Protein AF-A0A2E4YCQ0-F1 (afdb_monomer_lite)

Secondary structure (DSSP, 8-state):
---------------------------------------------------------------------PPPP----PPPEEGGG--GGGEEE-SSPEE-TTS-EEE-EEETTEE-EEESS-TT--EE-SS--B--B-TTS-B-SS-EEEEEE--HHHHHHHHHHHHHHHHHHGGGHHHH-HHHHHHHGGG-S-HHHHHTTB---EEPPBTTTTBPPEEEEEE---TTS---EEEEE-EETTTEEPBPEE--GGG--TT-EEEEEEEEEEEEEEETTEEEEEEEEEEEEEEGGG-SS--------S----S-BPPPP-PPPPP-----------------HHHHHHHH--

Structure (mmCIF, N/CA/C/O backbone):
data_AF-A0A2E4YCQ0-F1
#
_entry.id   AF-A0A2E4YCQ0-F1
#
loop_
_atom_site.group_PDB
_atom_site.id
_atom_site.type_symbol
_atom_site.label_atom_id
_atom_site.label_alt_id
_atom_site.label_comp_id
_atom_site.label_asym_id
_atom_site.label_entity_id
_atom_site.label_seq_id
_atom_site.pdbx_PDB_ins_code
_atom_site.Cartn_x
_atom_site.Cartn_y
_atom_site.Cartn_z
_atom_site.occupancy
_atom_site.B_iso_or_equiv
_atom_site.auth_seq_id
_atom_site.auth_comp_id
_atom_site.auth_asym_id
_atom_site.auth_atom_id
_atom_site.pdbx_PDB_model_num
ATOM 1 N N . MET A 1 1 ? -47.282 6.785 -60.049 1.00 36.59 1 MET A N 1
ATOM 2 C CA . MET A 1 1 ? -47.740 6.000 -58.879 1.00 36.59 1 MET A CA 1
ATOM 3 C C . MET A 1 1 ? -47.365 6.805 -57.635 1.00 36.59 1 MET A C 1
ATOM 5 O O . MET A 1 1 ? -46.178 6.982 -57.426 1.00 36.59 1 MET A O 1
ATOM 9 N N . LEU A 1 2 ? -48.257 7.626 -57.052 1.00 32.06 2 LEU A N 1
ATOM 10 C CA . LEU A 1 2 ? -49.310 7.280 -56.061 1.00 32.06 2 LEU A CA 1
ATOM 11 C C . LEU A 1 2 ? -48.667 6.622 -54.813 1.00 32.06 2 LEU A C 1
ATOM 13 O O . LEU A 1 2 ? -48.047 5.586 -54.983 1.00 32.06 2 LEU A O 1
ATOM 17 N N . ILE A 1 3 ? -48.713 7.135 -53.570 1.00 34.56 3 ILE A N 1
ATOM 18 C CA . ILE A 1 3 ? -49.747 7.894 -52.831 1.00 34.56 3 ILE A CA 1
ATOM 19 C C . ILE A 1 3 ? -49.158 8.522 -51.532 1.00 34.56 3 ILE A C 1
ATOM 21 O O . ILE A 1 3 ? -48.280 7.925 -50.925 1.00 34.56 3 ILE A O 1
ATOM 25 N N . SER A 1 4 ? -49.697 9.699 -51.149 1.00 35.59 4 SER A N 1
ATOM 26 C CA . SER A 1 4 ? -49.857 10.375 -49.822 1.00 35.59 4 SER A CA 1
ATOM 27 C C . SER A 1 4 ? -48.824 10.184 -48.689 1.00 35.59 4 SER A C 1
ATOM 29 O O . SER A 1 4 ? -48.461 9.069 -48.362 1.00 35.59 4 SER A O 1
ATOM 31 N N . GLY A 1 5 ? -48.410 11.181 -47.901 1.00 33.41 5 GLY A N 1
ATOM 32 C CA . GLY A 1 5 ? -49.067 12.426 -47.495 1.00 33.41 5 GLY A CA 1
ATOM 33 C C . GLY A 1 5 ? -49.466 12.373 -46.010 1.00 33.41 5 GLY A C 1
ATOM 34 O O . GLY A 1 5 ? -50.323 11.575 -45.653 1.00 33.41 5 GLY A O 1
ATOM 35 N N . ARG A 1 6 ? -48.897 13.247 -45.166 1.00 39.31 6 ARG A N 1
ATOM 36 C CA . ARG A 1 6 ? -49.614 14.018 -44.126 1.00 39.31 6 ARG A CA 1
ATOM 37 C C . ARG A 1 6 ? -48.694 15.032 -43.442 1.00 39.31 6 ARG A C 1
ATOM 39 O O . ARG A 1 6 ? -47.555 14.757 -43.090 1.00 39.31 6 ARG A O 1
ATOM 46 N N . ARG A 1 7 ? -49.266 16.221 -43.290 1.00 39.78 7 ARG A N 1
ATOM 47 C CA . ARG A 1 7 ? -48.804 17.428 -42.598 1.00 39.78 7 ARG A CA 1
ATOM 48 C C . ARG A 1 7 ? -49.770 17.668 -41.424 1.00 39.78 7 ARG A C 1
ATOM 50 O O . ARG A 1 7 ? -50.853 17.085 -41.443 1.00 39.78 7 ARG A O 1
ATOM 57 N N . TRP A 1 8 ? -49.414 18.631 -40.565 1.00 33.53 8 TRP A N 1
ATOM 58 C CA . TRP A 1 8 ? -50.161 19.306 -39.475 1.00 33.53 8 TRP A CA 1
ATOM 59 C C . TRP A 1 8 ? -49.815 18.814 -38.067 1.00 33.53 8 TRP A C 1
ATOM 61 O O . TRP A 1 8 ? -49.650 17.622 -37.872 1.00 33.53 8 TRP A O 1
ATOM 71 N N . GLN A 1 9 ? -49.825 19.633 -37.012 1.00 35.56 9 GLN A N 1
ATOM 72 C CA . GLN A 1 9 ? -49.501 21.048 -36.744 1.00 35.56 9 GLN A CA 1
ATOM 73 C C . GLN A 1 9 ? -49.800 21.241 -35.239 1.00 35.56 9 GLN A C 1
ATOM 75 O O . GLN A 1 9 ? -50.820 20.742 -34.781 1.00 35.56 9 GLN A O 1
ATOM 80 N N . ARG A 1 10 ? -49.005 22.092 -34.571 1.00 33.50 10 ARG A N 1
ATOM 81 C CA . ARG A 1 10 ? -49.361 23.003 -33.454 1.00 33.50 10 ARG A CA 1
ATOM 82 C C . ARG A 1 10 ? -49.705 22.494 -32.038 1.00 33.50 10 ARG A C 1
ATOM 84 O O . ARG A 1 10 ? -50.535 21.621 -31.845 1.00 33.50 10 ARG A O 1
ATOM 91 N N . GLY A 1 11 ? -49.204 23.300 -31.088 1.00 30.19 11 GLY A N 1
ATOM 92 C CA . GLY A 1 11 ? -49.751 23.566 -29.747 1.00 30.19 11 GLY A CA 1
ATOM 93 C C . GLY A 1 11 ? -49.030 22.794 -28.641 1.00 30.19 11 GLY A C 1
ATOM 94 O O . GLY A 1 11 ? -48.817 21.606 -28.796 1.00 30.19 11 GLY A O 1
ATOM 95 N N . SER A 1 12 ? -48.637 23.353 -27.497 1.00 36.12 12 SER A N 1
ATOM 96 C CA . SER A 1 12 ? -48.934 24.664 -26.913 1.00 36.12 12 SER A CA 1
ATOM 97 C C . SER A 1 12 ? -48.043 24.873 -25.682 1.00 36.12 12 SER A C 1
ATOM 99 O O . SER A 1 12 ? -47.631 23.916 -25.034 1.00 36.12 12 SER A O 1
ATOM 101 N N . ASP A 1 13 ? -47.794 26.146 -25.405 1.00 35.41 13 ASP A N 1
ATOM 102 C CA . ASP A 1 13 ? -47.383 26.795 -24.160 1.00 35.41 13 ASP A CA 1
ATOM 103 C C . ASP A 1 13 ? -47.415 25.995 -22.843 1.00 35.41 13 ASP A C 1
ATOM 105 O O . ASP A 1 13 ? -48.456 25.495 -22.420 1.00 35.41 13 ASP A O 1
ATOM 109 N N . ALA A 1 14 ? -46.313 26.084 -22.091 1.00 37.28 14 ALA A N 1
ATOM 110 C CA . ALA A 1 14 ? -46.361 26.249 -20.639 1.00 37.28 14 ALA A CA 1
ATOM 111 C C . ALA A 1 14 ? -45.168 27.097 -20.167 1.00 37.28 14 ALA A C 1
ATOM 113 O O . ALA A 1 14 ? -44.016 26.670 -20.173 1.00 37.28 14 ALA A O 1
ATOM 114 N N . ARG A 1 15 ? -45.482 28.335 -19.775 1.00 36.69 15 ARG A N 1
ATOM 115 C CA . ARG A 1 15 ? -44.640 29.244 -18.991 1.00 36.69 15 ARG A CA 1
ATOM 116 C C . ARG A 1 15 ? -44.393 28.662 -17.594 1.00 36.69 15 ARG A C 1
ATOM 118 O O . ARG A 1 15 ? -45.347 28.233 -16.954 1.00 36.69 15 ARG A O 1
ATOM 125 N N . ALA A 1 16 ? -43.184 28.835 -17.067 1.00 34.81 16 ALA A N 1
ATOM 126 C CA . ALA A 1 16 ? -42.981 29.107 -15.646 1.00 34.81 16 ALA A CA 1
ATOM 127 C C . ALA A 1 16 ? -41.751 30.010 -15.465 1.00 34.81 16 ALA A C 1
ATOM 129 O O . ALA A 1 16 ? -40.626 29.663 -15.805 1.00 34.81 16 ALA A O 1
ATOM 130 N N . THR A 1 17 ? -42.044 31.215 -14.998 1.00 35.81 17 THR A N 1
ATOM 131 C CA . THR A 1 17 ? -41.166 32.286 -14.521 1.00 35.81 17 THR A CA 1
ATOM 132 C C . THR A 1 17 ? -40.381 31.900 -13.267 1.00 35.81 17 THR A C 1
ATOM 134 O O . THR A 1 17 ? -40.868 31.061 -12.518 1.00 35.81 17 THR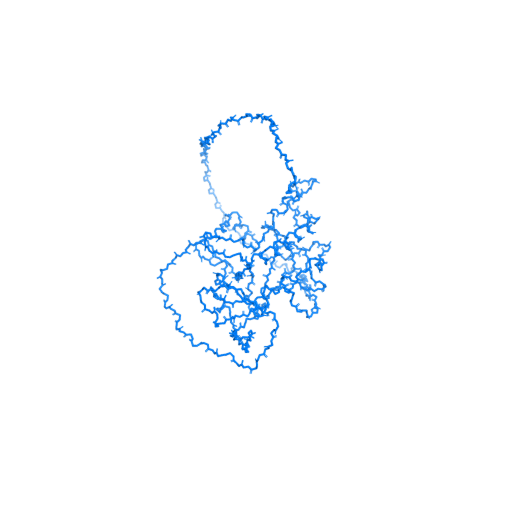 A O 1
ATOM 137 N N . CYS A 1 18 ? -39.237 32.575 -13.054 1.00 32.00 18 CYS A N 1
ATOM 138 C CA . CYS A 1 18 ? -38.603 33.056 -11.798 1.00 32.00 18 CYS A CA 1
ATOM 139 C C . CYS A 1 18 ? -37.100 33.250 -12.123 1.00 32.00 18 CYS A C 1
ATOM 141 O O . CYS A 1 18 ? -36.387 32.267 -12.269 1.00 32.00 18 CYS A O 1
ATOM 143 N N . LEU A 1 19 ? -36.567 34.426 -12.484 1.00 33.50 19 LEU A N 1
ATOM 144 C CA . LEU A 1 19 ? -36.293 35.601 -11.639 1.00 33.50 19 LEU A CA 1
ATOM 145 C C . LEU A 1 19 ? -36.069 35.260 -10.158 1.00 33.50 19 LEU A C 1
ATOM 147 O O . LEU A 1 19 ? -37.029 35.101 -9.412 1.00 33.50 19 LEU A O 1
ATOM 151 N N . ASN A 1 20 ? -34.804 35.172 -9.742 1.00 36.25 20 ASN A N 1
ATOM 152 C CA . ASN A 1 20 ? -34.221 36.188 -8.862 1.00 36.25 20 ASN A CA 1
ATOM 153 C C . ASN A 1 20 ? -32.709 35.998 -8.702 1.00 36.25 20 ASN A C 1
ATOM 155 O O . ASN A 1 20 ? -32.232 34.957 -8.255 1.00 36.25 20 ASN A O 1
ATOM 159 N N . ASP A 1 21 ? -31.996 37.074 -9.031 1.00 32.50 21 ASP A N 1
ATOM 160 C CA . ASP A 1 21 ? -30.699 37.425 -8.477 1.00 32.50 21 ASP A CA 1
ATOM 161 C C . ASP A 1 21 ? -30.751 37.380 -6.951 1.00 32.50 21 ASP A C 1
ATOM 163 O O . ASP A 1 21 ? -31.608 38.006 -6.322 1.00 32.50 21 ASP A O 1
ATOM 167 N N . THR A 1 22 ? -29.786 36.710 -6.330 1.00 35.53 22 THR A N 1
ATOM 168 C CA . THR A 1 22 ? -29.313 37.131 -5.009 1.00 35.53 22 THR A CA 1
ATOM 169 C C . THR A 1 22 ? -27.847 36.752 -4.858 1.00 35.53 22 THR A C 1
ATOM 171 O O . THR A 1 22 ? -27.483 35.669 -4.407 1.00 35.53 22 THR A O 1
ATOM 174 N N . SER A 1 23 ? -26.992 37.689 -5.254 1.00 33.66 23 SER A N 1
ATOM 175 C CA . SER A 1 23 ? -25.622 37.802 -4.776 1.00 33.66 23 SER A CA 1
ATOM 176 C C . SER A 1 23 ? -25.634 37.915 -3.248 1.00 33.66 23 SER A C 1
ATOM 178 O O . SER A 1 23 ? -26.075 38.930 -2.707 1.00 33.66 23 SER A O 1
ATOM 180 N N . VAL A 1 24 ? -25.155 36.888 -2.548 1.00 34.69 24 VAL A N 1
ATOM 181 C CA . VAL A 1 24 ? -24.889 36.968 -1.107 1.00 34.69 24 VAL A CA 1
ATOM 182 C C . VAL A 1 24 ? -23.419 37.309 -0.921 1.00 34.69 24 VAL A C 1
ATOM 184 O O . VAL A 1 24 ? -22.524 36.481 -1.074 1.00 34.69 24 VAL A O 1
ATOM 187 N N . SER A 1 25 ? -23.191 38.578 -0.612 1.00 36.38 25 SER A N 1
ATOM 188 C CA . SER A 1 25 ? -21.950 39.123 -0.090 1.00 36.38 25 SER A CA 1
ATOM 189 C C . SER A 1 25 ? -21.665 38.531 1.295 1.00 36.38 25 SER A C 1
ATOM 191 O O . SER A 1 25 ? -22.429 38.707 2.244 1.00 36.38 25 SER A O 1
ATOM 193 N N . VAL A 1 26 ? -20.538 37.827 1.419 1.00 35.81 26 VAL A N 1
ATOM 194 C CA . VAL A 1 26 ? -20.014 37.344 2.701 1.00 35.81 26 VAL A CA 1
ATOM 195 C C . VAL A 1 26 ? -19.385 38.525 3.440 1.00 35.81 26 VAL A C 1
ATOM 197 O O . VAL A 1 26 ? -18.240 38.911 3.204 1.00 35.81 26 VAL A O 1
ATOM 200 N N . LEU A 1 27 ? -20.171 39.122 4.335 1.00 34.91 27 LEU A N 1
ATOM 201 C CA . LEU A 1 27 ? -19.709 40.092 5.322 1.00 34.91 27 LEU A CA 1
ATOM 202 C C . LEU A 1 27 ? -18.774 39.403 6.325 1.00 34.91 27 LEU A C 1
ATOM 204 O O . LEU A 1 27 ? -19.195 38.595 7.151 1.00 34.91 27 LEU A O 1
ATOM 208 N N . HIS A 1 28 ? -17.496 39.771 6.255 1.00 35.06 28 HIS A N 1
ATOM 209 C CA . HIS A 1 28 ? -16.498 39.530 7.289 1.00 35.06 28 HIS A CA 1
ATOM 210 C C . HIS A 1 28 ? -16.902 40.270 8.573 1.00 35.06 28 HIS A C 1
ATOM 212 O O . HIS A 1 28 ? -16.763 41.490 8.660 1.00 35.06 28 HIS A O 1
ATOM 218 N N . SER A 1 29 ? -17.389 39.547 9.587 1.00 34.91 29 SER A N 1
ATOM 219 C CA . SER A 1 29 ? -17.547 40.102 10.933 1.00 34.91 29 SER A CA 1
ATOM 220 C C . SER A 1 29 ? -16.298 39.814 11.766 1.00 34.91 29 SER A C 1
ATOM 222 O O . SER A 1 29 ? -16.166 38.768 12.404 1.00 34.91 29 SER A O 1
ATOM 224 N N . SER A 1 30 ? -15.384 40.774 11.773 1.00 37.41 30 SER A N 1
ATOM 225 C CA . SER A 1 30 ? -14.285 40.860 12.728 1.00 37.41 30 SER A CA 1
ATOM 226 C C . SER A 1 30 ? -14.850 41.146 14.123 1.00 37.41 30 SER A C 1
ATOM 228 O O . SER A 1 30 ? -15.421 42.210 14.362 1.00 37.41 30 SER A O 1
ATOM 230 N N . ARG A 1 31 ? -14.686 40.216 15.069 1.00 33.81 31 ARG A N 1
ATOM 231 C CA . ARG A 1 31 ? -14.796 40.511 16.506 1.00 33.81 31 ARG A CA 1
ATOM 232 C C . ARG A 1 31 ? -13.502 40.106 17.214 1.00 33.81 31 ARG A C 1
ATOM 234 O O . ARG A 1 31 ? -13.197 38.915 17.251 1.00 33.81 31 ARG A O 1
ATOM 241 N N . PRO A 1 32 ? -12.761 41.060 17.798 1.00 41.31 32 PRO A N 1
ATOM 242 C CA . PRO A 1 32 ? -11.602 40.760 18.625 1.00 41.31 32 PRO A CA 1
ATOM 243 C C . PRO A 1 32 ? -12.055 40.240 19.996 1.00 41.31 32 PRO A C 1
ATOM 245 O O . PRO A 1 32 ? -12.939 40.820 20.633 1.00 41.31 32 PRO A O 1
ATOM 248 N N . ARG A 1 33 ? -11.449 39.145 20.470 1.00 42.00 33 ARG A N 1
ATOM 249 C CA . ARG A 1 33 ? -11.519 38.761 21.886 1.00 42.00 33 ARG A CA 1
ATOM 250 C C . ARG A 1 33 ? -10.399 39.470 22.634 1.00 42.00 33 ARG A C 1
ATOM 252 O O . ARG A 1 33 ? -9.225 39.205 22.400 1.00 42.00 33 ARG A O 1
ATOM 259 N N . ASN A 1 34 ? -10.803 40.344 23.547 1.00 36.22 34 ASN A N 1
ATOM 260 C CA . ASN A 1 34 ? -9.962 40.909 24.590 1.00 36.22 34 ASN A CA 1
ATOM 261 C C . ASN A 1 34 ? -9.442 39.780 25.493 1.00 36.22 34 ASN A C 1
ATOM 263 O O . ASN A 1 34 ? -10.235 39.140 26.183 1.00 36.22 34 ASN A O 1
ATOM 267 N N . PHE A 1 35 ? -8.127 39.563 25.517 1.00 37.34 35 PHE A N 1
ATOM 268 C CA . PHE A 1 35 ? -7.461 38.909 26.640 1.00 37.34 35 PHE A CA 1
ATOM 269 C C . PHE A 1 35 ? -6.928 40.001 27.561 1.00 37.34 35 PHE A C 1
ATOM 271 O O . PHE A 1 35 ? -6.009 40.739 27.216 1.00 37.34 35 PHE A O 1
ATOM 278 N N . ALA A 1 36 ? -7.572 40.130 28.718 1.00 41.41 36 ALA A N 1
ATOM 279 C CA . ALA A 1 36 ? -7.087 40.938 29.818 1.00 41.41 36 ALA A CA 1
ATOM 280 C C . ALA A 1 36 ? -6.018 40.154 30.587 1.00 41.41 36 ALA A C 1
ATOM 282 O O . ALA A 1 36 ? -6.216 38.992 30.945 1.00 41.41 36 ALA A O 1
ATOM 283 N N . ASN A 1 37 ? -4.906 40.839 30.838 1.00 35.56 37 ASN A N 1
ATOM 284 C CA . ASN A 1 37 ? -3.859 40.474 31.779 1.00 35.56 37 ASN A CA 1
ATOM 285 C C . ASN A 1 37 ? -4.429 40.152 33.168 1.00 35.56 37 ASN A C 1
ATOM 287 O O . ASN A 1 37 ? -5.258 40.896 33.693 1.00 35.56 37 ASN A O 1
ATOM 291 N N . SER A 1 38 ? -3.855 39.150 33.832 1.00 40.97 38 SER A N 1
ATOM 292 C CA . SER A 1 38 ? -3.645 39.247 35.274 1.00 40.97 38 SER A CA 1
ATOM 293 C C . SER A 1 38 ? -2.269 38.704 35.634 1.00 40.97 38 SER A C 1
ATOM 295 O O . SER A 1 38 ? -2.029 37.498 35.638 1.00 40.97 38 SER A O 1
ATOM 297 N N . GLU A 1 39 ? -1.380 39.640 35.934 1.00 39.12 39 GLU A N 1
ATOM 298 C CA . GLU A 1 39 ? -0.156 39.434 36.687 1.00 39.12 39 GLU A CA 1
ATOM 299 C C . GLU A 1 39 ? -0.472 38.910 38.095 1.00 39.12 39 GLU A C 1
ATOM 301 O O . GLU A 1 39 ? -1.404 39.378 38.755 1.00 39.12 39 GLU A O 1
ATOM 306 N N . ARG A 1 40 ? 0.338 37.954 38.551 1.00 40.53 40 ARG A N 1
ATOM 307 C CA . ARG A 1 40 ? 0.734 37.654 39.940 1.00 40.53 40 ARG A CA 1
ATOM 308 C C . ARG A 1 40 ? 1.634 36.420 39.825 1.00 40.53 40 ARG A C 1
ATOM 310 O O . ARG A 1 40 ? 1.226 35.435 39.232 1.00 40.53 40 ARG A O 1
ATOM 317 N N . GLY A 1 41 ? 2.871 36.378 40.283 1.00 34.22 41 GLY A N 1
ATOM 318 C CA . GLY A 1 41 ? 3.540 37.115 41.342 1.00 34.22 41 GLY A CA 1
ATOM 319 C C . GLY A 1 41 ? 4.431 36.079 42.032 1.00 34.22 41 GLY A C 1
ATOM 320 O O . GLY A 1 41 ? 3.950 35.008 42.387 1.00 34.22 41 GLY A O 1
ATOM 321 N N . ASN A 1 42 ? 5.726 36.378 42.114 1.00 39.88 42 ASN A N 1
ATOM 322 C CA . ASN A 1 42 ? 6.780 35.586 42.751 1.00 39.88 42 ASN A CA 1
ATOM 323 C C . ASN A 1 42 ? 6.386 35.026 44.124 1.00 39.88 42 ASN A C 1
ATOM 325 O O . ASN A 1 42 ? 5.803 35.762 44.911 1.00 39.88 42 ASN A O 1
ATOM 329 N N . GLU A 1 43 ? 6.909 33.847 44.483 1.00 41.66 43 GLU A N 1
ATOM 330 C CA . GLU A 1 43 ? 7.640 33.728 45.751 1.00 41.66 43 GLU A CA 1
ATOM 331 C C . GLU A 1 43 ? 8.573 32.509 45.814 1.00 41.66 43 GLU A C 1
ATOM 333 O O . GLU A 1 43 ? 8.215 31.365 45.540 1.00 41.66 43 GLU A O 1
ATOM 338 N N . HIS A 1 44 ? 9.814 32.811 46.190 1.00 39.94 44 HIS A N 1
ATOM 339 C CA . HIS A 1 44 ? 10.838 31.898 46.670 1.00 39.94 44 HIS A CA 1
ATOM 340 C C . HIS A 1 44 ? 10.346 31.041 47.845 1.00 39.94 44 HIS A C 1
ATOM 342 O O . HIS A 1 44 ? 9.789 31.591 48.786 1.00 39.94 44 HIS A O 1
ATOM 348 N N . GLN A 1 45 ? 10.799 29.784 47.934 1.00 39.41 45 GLN A N 1
ATOM 349 C CA . GLN A 1 45 ? 11.531 29.366 49.137 1.00 39.41 45 GLN A CA 1
ATOM 350 C C . GLN A 1 45 ? 12.372 28.099 48.950 1.00 39.41 45 GLN A C 1
ATOM 352 O O . GLN A 1 45 ? 11.907 27.027 48.576 1.00 39.41 45 GLN A O 1
ATOM 357 N N . LYS A 1 46 ? 13.652 28.282 49.283 1.00 41.41 46 LYS A N 1
ATOM 358 C CA . LYS A 1 46 ? 14.663 27.278 49.609 1.00 41.41 46 LYS A CA 1
ATOM 359 C C . LYS A 1 46 ? 14.145 26.287 50.657 1.00 41.41 46 LYS A C 1
ATOM 361 O O . LYS A 1 46 ? 13.587 26.717 51.664 1.00 41.41 46 LYS A O 1
ATOM 366 N N . ARG A 1 47 ? 14.533 25.014 50.542 1.00 39.72 47 ARG A N 1
ATOM 367 C CA . ARG A 1 47 ? 15.008 24.265 51.714 1.00 39.72 47 ARG A CA 1
ATOM 368 C C . ARG A 1 47 ? 15.995 23.170 51.338 1.00 39.72 47 ARG A C 1
ATOM 370 O O . ARG A 1 47 ? 15.754 22.334 50.476 1.00 39.72 47 ARG A O 1
ATOM 377 N N . GLU A 1 48 ? 17.125 23.264 52.016 1.00 38.09 48 GLU A N 1
ATOM 378 C CA . GLU A 1 48 ? 18.274 22.384 51.980 1.00 38.09 48 GLU A CA 1
ATOM 379 C C . GLU A 1 48 ? 18.001 21.043 52.675 1.00 38.09 48 GLU A C 1
ATOM 381 O O . GLU A 1 48 ? 17.177 20.940 53.581 1.00 38.09 48 GLU A O 1
ATOM 386 N N . THR A 1 49 ? 18.789 20.059 52.240 1.00 40.12 49 THR A N 1
ATOM 387 C CA . THR A 1 49 ? 19.412 18.960 52.993 1.00 40.12 49 THR A CA 1
ATOM 388 C C . THR A 1 49 ? 18.619 18.250 54.100 1.00 40.12 49 THR A C 1
ATOM 390 O O . THR A 1 49 ? 18.389 18.764 55.190 1.00 40.12 49 THR A O 1
ATOM 393 N N . ARG A 1 50 ? 18.427 16.937 53.909 1.00 36.16 50 ARG A N 1
ATOM 394 C CA . ARG A 1 50 ? 18.765 15.960 54.954 1.00 36.16 50 ARG A CA 1
ATOM 395 C C . ARG A 1 50 ? 19.090 14.590 54.365 1.00 36.16 50 ARG A C 1
ATOM 397 O O . ARG A 1 50 ? 18.230 13.849 53.907 1.00 36.16 50 ARG A O 1
ATOM 404 N N . SER A 1 51 ? 20.385 14.297 54.415 1.00 40.00 51 SER A N 1
ATOM 405 C CA . SER A 1 51 ? 20.973 12.965 54.371 1.00 40.00 51 SER A CA 1
ATOM 406 C C . SER A 1 51 ? 20.402 12.115 55.509 1.00 40.00 51 SER A C 1
ATOM 408 O O . SER A 1 51 ? 20.510 12.496 56.675 1.00 40.00 51 SER A O 1
ATOM 410 N N . ALA A 1 52 ? 19.800 10.975 55.174 1.00 42.28 52 ALA A N 1
ATOM 411 C CA . ALA A 1 52 ? 19.540 9.891 56.112 1.00 42.28 52 ALA A CA 1
ATOM 412 C C . ALA A 1 52 ? 19.575 8.548 55.372 1.00 42.28 52 ALA A C 1
ATOM 414 O O . ALA A 1 52 ? 18.617 8.085 54.761 1.00 42.28 52 ALA A O 1
ATOM 415 N N . ARG A 1 53 ? 20.762 7.960 55.451 1.00 43.91 53 ARG A N 1
ATOM 416 C CA . ARG A 1 53 ? 21.106 6.545 55.344 1.00 43.91 53 ARG A CA 1
ATOM 417 C C . ARG A 1 53 ? 20.053 5.663 56.039 1.00 43.91 53 ARG A C 1
ATOM 419 O O . ARG A 1 53 ? 19.919 5.745 57.253 1.00 43.91 53 ARG A O 1
ATOM 426 N N . MET A 1 54 ? 19.375 4.791 55.296 1.00 38.50 54 MET A N 1
ATOM 427 C CA . MET A 1 54 ? 18.691 3.609 55.833 1.00 38.50 54 MET A CA 1
ATOM 428 C C . MET A 1 54 ? 18.822 2.473 54.822 1.00 38.50 54 MET A C 1
ATOM 430 O O . MET A 1 54 ? 18.504 2.602 53.641 1.00 38.50 54 MET A O 1
ATOM 434 N N . SER A 1 55 ? 19.388 1.389 55.324 1.00 39.41 55 SER A N 1
ATOM 435 C CA . SER A 1 55 ? 19.757 0.179 54.620 1.00 39.41 55 SER A CA 1
ATOM 436 C C . SER A 1 55 ? 18.548 -0.711 54.323 1.00 39.41 55 SER A C 1
ATOM 438 O O . SER A 1 55 ? 17.566 -0.723 55.057 1.00 39.41 55 SER A O 1
ATOM 440 N N . SER A 1 56 ? 18.720 -1.536 53.288 1.00 45.56 56 SER A N 1
ATOM 441 C CA . SER A 1 56 ? 18.176 -2.894 53.146 1.00 45.56 56 SER A CA 1
ATOM 442 C C . SER A 1 56 ? 16.658 -3.092 53.251 1.00 45.56 56 SER A C 1
ATOM 444 O O . SER A 1 56 ? 16.133 -3.428 54.307 1.00 45.56 56 SER A O 1
ATOM 446 N N . LEU A 1 57 ? 15.999 -3.105 52.091 1.00 37.19 57 LEU A N 1
ATOM 447 C CA . LEU A 1 57 ? 14.876 -4.006 51.823 1.00 37.19 57 LEU A CA 1
ATOM 448 C C . LEU A 1 57 ? 14.982 -4.501 50.377 1.00 37.19 57 LEU A C 1
ATOM 450 O O . LEU A 1 57 ? 14.571 -3.848 49.422 1.00 37.19 57 LEU A O 1
ATOM 454 N N . SER A 1 58 ? 15.606 -5.671 50.237 1.00 39.19 58 SER A N 1
ATOM 455 C CA . SER A 1 58 ? 15.632 -6.458 49.008 1.00 39.19 58 SER A CA 1
ATOM 456 C C . SER A 1 58 ? 14.222 -6.995 48.749 1.00 39.19 58 SER A C 1
ATOM 458 O O . SER A 1 58 ? 13.848 -8.065 49.231 1.00 39.19 58 SER A O 1
ATOM 460 N N . LEU A 1 59 ? 13.408 -6.223 48.023 1.00 37.59 59 LEU A N 1
ATOM 461 C CA . LEU A 1 59 ? 12.203 -6.749 47.393 1.00 37.59 59 LEU A CA 1
ATOM 462 C C . LEU A 1 59 ? 12.634 -7.632 46.221 1.00 37.59 59 LEU A C 1
ATOM 464 O O . LEU A 1 59 ? 13.034 -7.143 45.164 1.00 37.59 59 LEU A O 1
ATOM 468 N N . LYS A 1 60 ? 12.518 -8.948 46.417 1.00 36.97 60 LYS A N 1
ATOM 469 C CA . LYS A 1 60 ? 12.492 -9.937 45.338 1.00 36.97 60 LYS A CA 1
ATOM 470 C C . LYS A 1 60 ? 11.363 -9.563 44.373 1.00 36.97 60 LYS A C 1
ATOM 472 O O . LYS A 1 60 ? 10.201 -9.870 44.622 1.00 36.97 60 LYS A O 1
ATOM 477 N N . ARG A 1 61 ? 11.706 -8.879 43.280 1.00 33.75 61 ARG A N 1
ATOM 478 C CA . ARG A 1 61 ? 10.841 -8.775 42.104 1.00 33.75 61 ARG A CA 1
ATOM 479 C C . ARG A 1 61 ? 10.774 -10.159 41.474 1.00 33.75 61 ARG A C 1
ATOM 481 O O . ARG A 1 61 ? 11.774 -10.666 40.973 1.00 33.75 61 ARG A O 1
ATOM 488 N N . SER A 1 62 ? 9.597 -10.766 41.534 1.00 35.00 62 SER A N 1
ATOM 489 C CA . SER A 1 62 ? 9.238 -11.898 40.690 1.00 35.00 62 SER A CA 1
ATOM 490 C C . SER A 1 62 ? 9.470 -11.508 39.223 1.00 35.00 62 SER A C 1
ATOM 492 O O . SER A 1 62 ? 9.141 -10.376 38.855 1.00 35.00 62 SER A O 1
ATOM 494 N N . PRO A 1 63 ? 10.044 -12.383 38.383 1.00 35.22 63 PRO A N 1
ATOM 495 C CA . PRO A 1 63 ? 10.213 -12.085 36.971 1.00 35.22 63 PRO A CA 1
ATOM 496 C C . PRO A 1 63 ? 8.830 -11.914 36.342 1.00 35.22 63 PRO A C 1
ATOM 498 O O . PRO A 1 63 ? 8.045 -12.860 36.278 1.00 35.22 63 PRO A O 1
ATOM 501 N N . THR A 1 64 ? 8.531 -10.692 35.897 1.00 35.66 64 THR A N 1
ATOM 502 C CA . THR A 1 64 ? 7.437 -10.422 34.968 1.00 35.66 64 THR A CA 1
ATOM 503 C C . THR A 1 64 ? 7.678 -11.304 33.758 1.00 35.66 64 THR A C 1
ATOM 505 O O . THR A 1 64 ? 8.654 -11.130 33.030 1.00 35.66 64 THR A O 1
ATOM 508 N N . THR A 1 65 ? 6.823 -12.304 33.596 1.00 33.84 65 THR A N 1
ATOM 509 C CA . THR A 1 65 ? 6.791 -13.172 32.431 1.00 33.84 65 THR A CA 1
ATOM 510 C C . THR A 1 65 ? 6.566 -12.257 31.235 1.00 33.84 65 THR A C 1
ATOM 512 O O . THR A 1 65 ? 5.491 -11.679 31.084 1.00 33.84 65 THR A O 1
ATOM 515 N N . ALA A 1 66 ? 7.615 -12.040 30.441 1.00 34.59 66 ALA A N 1
ATOM 516 C CA . ALA A 1 66 ? 7.494 -11.390 29.151 1.00 34.59 66 ALA A CA 1
ATOM 517 C C . ALA A 1 66 ? 6.419 -12.157 28.379 1.00 34.59 66 ALA A C 1
ATOM 519 O O . ALA A 1 66 ? 6.549 -13.368 28.187 1.00 34.59 66 ALA A O 1
ATOM 520 N N . ALA A 1 67 ? 5.332 -11.472 28.020 1.00 35.75 67 ALA A N 1
ATOM 521 C CA . ALA A 1 67 ? 4.329 -12.024 27.131 1.00 35.75 67 ALA A CA 1
ATOM 522 C C . ALA A 1 67 ? 5.067 -12.465 25.867 1.00 35.75 67 ALA A C 1
ATOM 524 O O . ALA A 1 67 ? 5.639 -11.644 25.147 1.00 35.75 67 ALA A O 1
ATOM 525 N N . ALA A 1 68 ? 5.152 -13.779 25.676 1.00 31.52 68 ALA A N 1
ATOM 526 C CA . ALA A 1 68 ? 5.749 -14.361 24.497 1.00 31.52 68 ALA A CA 1
ATOM 527 C C . ALA A 1 68 ? 5.011 -13.778 23.289 1.00 31.52 68 ALA A C 1
ATOM 529 O O . ALA A 1 68 ? 3.787 -13.877 23.216 1.00 31.52 68 ALA A O 1
ATOM 530 N N . ASN A 1 69 ? 5.752 -13.143 22.378 1.00 40.34 69 ASN A N 1
ATOM 531 C CA . ASN A 1 69 ? 5.263 -12.833 21.041 1.00 40.34 69 ASN A CA 1
ATOM 532 C C . ASN A 1 69 ? 4.649 -14.119 20.488 1.00 40.34 69 ASN A C 1
ATOM 534 O O . ASN A 1 69 ? 5.383 -15.074 20.220 1.00 40.34 69 ASN A O 1
ATOM 538 N N . GLU A 1 70 ? 3.320 -14.170 20.376 1.00 29.62 70 GLU A N 1
ATOM 539 C CA . GLU A 1 70 ? 2.669 -15.302 19.737 1.00 29.62 70 GLU A CA 1
ATOM 540 C C . GLU A 1 70 ? 3.283 -15.451 18.340 1.00 29.62 70 GLU A C 1
ATOM 542 O O . GLU A 1 70 ? 3.353 -14.468 17.589 1.00 29.62 70 GLU A O 1
ATOM 547 N N . PRO A 1 71 ? 3.797 -16.641 17.990 1.00 34.84 71 PRO A N 1
ATOM 548 C CA . PRO A 1 71 ? 4.349 -16.862 16.671 1.00 34.84 71 PRO A CA 1
ATOM 549 C C . PRO A 1 71 ? 3.238 -16.611 15.655 1.00 34.84 71 PRO A C 1
ATOM 551 O O . PRO A 1 71 ? 2.176 -17.232 15.719 1.00 34.84 71 PRO A O 1
ATOM 554 N N . VAL A 1 72 ? 3.496 -15.684 14.727 1.00 48.50 72 VAL A N 1
ATOM 555 C CA . VAL A 1 72 ? 2.625 -15.417 13.579 1.00 48.50 72 VAL A CA 1
ATOM 556 C C . VAL A 1 72 ? 2.249 -16.776 12.975 1.00 48.50 72 VAL A C 1
ATOM 558 O O . VAL A 1 72 ? 3.163 -17.558 12.682 1.00 48.50 72 VAL A O 1
ATOM 561 N N . PRO A 1 73 ? 0.947 -17.103 12.833 1.00 39.09 73 PRO A N 1
ATOM 562 C CA . PRO A 1 73 ? 0.525 -18.377 12.270 1.00 39.09 73 PRO A CA 1
ATOM 563 C C . PRO A 1 73 ? 1.283 -18.617 10.966 1.00 39.09 73 PRO A C 1
ATOM 565 O O . PRO A 1 73 ? 1.330 -17.731 10.110 1.00 39.09 73 PRO A O 1
ATOM 568 N N . LYS A 1 74 ? 1.924 -19.785 10.828 1.00 40.97 74 LYS A N 1
ATOM 569 C CA . LYS A 1 74 ? 2.612 -20.182 9.592 1.00 40.97 74 LYS A CA 1
ATOM 570 C C . LYS A 1 74 ? 1.558 -20.457 8.520 1.00 40.97 74 LYS A C 1
ATOM 572 O O . LYS A 1 74 ? 1.184 -21.599 8.275 1.00 40.97 74 LYS A O 1
ATOM 577 N N . LEU A 1 75 ? 1.045 -19.381 7.941 1.00 47.03 75 LEU A N 1
ATOM 578 C CA . LEU A 1 75 ? 0.121 -19.386 6.818 1.00 47.03 75 LEU A CA 1
ATOM 579 C C . LEU A 1 75 ? 0.893 -19.935 5.611 1.00 47.03 75 LEU A C 1
ATOM 581 O O . LEU A 1 75 ? 2.055 -19.578 5.400 1.00 47.03 75 LEU A O 1
ATOM 585 N N . GLY A 1 76 ? 0.290 -20.877 4.881 1.00 50.25 76 GLY A N 1
ATOM 586 C CA . GLY A 1 76 ? 0.924 -21.513 3.724 1.00 50.25 76 GLY A CA 1
ATOM 587 C C . GLY A 1 76 ? 1.432 -20.469 2.728 1.00 50.25 76 GLY A C 1
ATOM 588 O O . GLY A 1 76 ? 0.810 -19.422 2.561 1.00 50.25 76 GLY A O 1
ATOM 589 N N . LYS A 1 77 ? 2.574 -20.739 2.080 1.00 56.12 77 LYS A N 1
ATOM 590 C CA . LYS A 1 77 ? 3.131 -19.860 1.041 1.00 56.12 77 LYS A CA 1
ATOM 591 C C . LYS A 1 77 ? 2.139 -19.786 -0.119 1.00 56.12 77 LYS A C 1
ATOM 593 O O . LYS A 1 77 ? 2.085 -20.703 -0.935 1.00 56.12 77 LYS A O 1
ATOM 598 N N . ARG A 1 78 ? 1.343 -18.725 -0.167 1.00 70.19 78 ARG A N 1
ATOM 599 C CA . ARG A 1 78 ? 0.467 -18.414 -1.292 1.00 70.19 78 ARG A CA 1
ATOM 600 C C . ARG A 1 78 ? 1.088 -17.299 -2.109 1.00 70.19 78 ARG A C 1
ATOM 602 O O . ARG A 1 78 ? 1.735 -16.414 -1.558 1.00 70.19 78 ARG A O 1
ATOM 609 N N . SER A 1 79 ? 0.931 -17.402 -3.422 1.00 86.06 79 SER A N 1
ATOM 610 C CA . SER A 1 79 ? 1.324 -16.336 -4.332 1.00 86.06 79 SER A CA 1
ATOM 611 C C . SER A 1 79 ? 0.473 -15.093 -4.050 1.00 86.06 79 SER A C 1
ATOM 613 O O . SER A 1 79 ? -0.711 -15.247 -3.735 1.00 86.06 79 SER A O 1
ATOM 615 N N . PRO A 1 80 ? 1.040 -13.884 -4.174 1.00 94.12 80 PRO A N 1
ATOM 616 C CA . PRO A 1 80 ? 0.27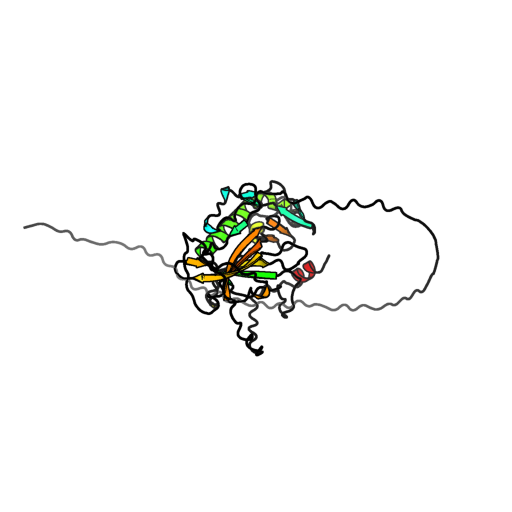2 -12.650 -4.061 1.00 94.12 80 PRO A CA 1
ATOM 617 C C . PRO A 1 80 ? -0.896 -12.631 -5.051 1.00 94.12 80 PRO A C 1
ATOM 619 O O . PRO A 1 80 ? -0.745 -13.079 -6.190 1.00 94.12 80 PRO A O 1
ATOM 622 N N . VAL A 1 81 ? -2.048 -12.097 -4.640 1.00 96.75 81 VAL A N 1
ATOM 623 C CA . VAL A 1 81 ? -3.192 -11.899 -5.541 1.00 96.75 81 VAL A CA 1
ATOM 624 C C . VAL A 1 81 ? -2.988 -10.609 -6.347 1.00 96.75 81 VAL A C 1
ATOM 626 O O . VAL A 1 81 ? -2.702 -9.570 -5.752 1.00 96.75 81 VAL A O 1
ATOM 629 N N . PRO A 1 82 ? -3.108 -10.620 -7.685 1.00 97.62 82 PRO A N 1
ATOM 630 C CA . PRO A 1 82 ? -3.084 -9.383 -8.464 1.00 97.62 82 PRO A CA 1
ATOM 631 C C . PRO A 1 82 ? -4.226 -8.453 -8.039 1.00 97.62 82 PRO A C 1
ATOM 633 O O . PRO A 1 82 ? -5.350 -8.921 -7.855 1.00 97.62 82 PRO A O 1
ATOM 636 N N . LEU A 1 83 ? -3.972 -7.145 -7.910 1.00 97.94 83 LEU A N 1
ATOM 637 C CA . LEU A 1 83 ? -4.969 -6.167 -7.442 1.00 97.94 83 LEU A CA 1
ATOM 638 C C . LEU A 1 83 ? -6.303 -6.274 -8.199 1.00 97.94 83 LEU A C 1
ATOM 640 O O . LEU A 1 83 ? -7.372 -6.345 -7.589 1.00 97.94 83 LEU A O 1
ATOM 644 N N . MET A 1 84 ? -6.239 -6.362 -9.526 1.00 97.88 84 MET A N 1
ATOM 645 C CA . MET A 1 84 ? -7.430 -6.447 -10.376 1.00 97.88 84 MET A CA 1
ATOM 646 C C . MET A 1 84 ? -8.215 -7.753 -10.197 1.00 97.88 84 MET A C 1
ATOM 648 O O . MET A 1 84 ? -9.418 -7.792 -10.439 1.00 97.88 84 MET A O 1
ATOM 652 N N . GLN A 1 85 ? -7.568 -8.801 -9.685 1.00 97.69 85 GLN A N 1
ATOM 653 C CA . GLN A 1 85 ? -8.174 -10.101 -9.390 1.00 97.69 85 GLN A CA 1
ATOM 654 C C . GLN A 1 85 ? -8.582 -10.251 -7.916 1.00 97.69 85 GLN A C 1
ATOM 656 O O . GLN A 1 85 ? -9.054 -11.316 -7.516 1.00 97.69 85 GLN A O 1
ATOM 661 N N . LEU A 1 86 ? -8.406 -9.209 -7.094 1.00 97.75 86 LEU A N 1
ATOM 662 C CA . LEU A 1 86 ? -8.801 -9.235 -5.691 1.00 97.75 86 LEU A CA 1
ATOM 663 C C . LEU A 1 86 ? -10.327 -9.365 -5.575 1.00 97.75 86 LEU A C 1
ATOM 665 O O . LEU A 1 86 ? -11.077 -8.467 -5.974 1.00 97.75 86 LEU A O 1
ATOM 669 N N . ASP A 1 87 ? -10.778 -10.476 -5.004 1.00 98.12 87 ASP A N 1
ATOM 670 C CA . ASP A 1 87 ? -12.189 -10.769 -4.759 1.00 98.12 87 ASP A CA 1
ATOM 671 C C . ASP A 1 87 ? -12.538 -10.484 -3.293 1.00 98.12 87 ASP A C 1
ATOM 673 O O . ASP A 1 87 ? -12.015 -11.095 -2.362 1.00 98.12 87 ASP A O 1
ATOM 677 N N . PHE A 1 88 ? -13.428 -9.520 -3.077 1.00 98.00 88 PHE A N 1
ATOM 678 C CA . PHE A 1 88 ? -13.738 -9.025 -1.739 1.00 98.00 88 PHE A CA 1
ATOM 679 C C . PHE A 1 88 ? -14.491 -10.045 -0.877 1.00 98.00 88 PHE A C 1
ATOM 681 O O . PHE A 1 88 ? -14.418 -9.978 0.351 1.00 98.00 88 PHE A O 1
ATOM 688 N N . GLU A 1 89 ? -15.179 -11.013 -1.482 1.00 97.25 89 GLU A N 1
ATOM 689 C CA . GLU A 1 89 ? -15.912 -12.046 -0.738 1.00 97.25 89 GLU A CA 1
ATOM 690 C C . GLU A 1 89 ? -14.976 -13.099 -0.130 1.00 97.25 89 GLU A C 1
ATOM 692 O O . GLU A 1 89 ? -15.345 -13.803 0.808 1.00 97.25 89 GLU A O 1
ATOM 697 N N . LYS A 1 90 ? -13.727 -13.154 -0.600 1.00 97.38 90 LYS A N 1
ATOM 698 C CA . LYS A 1 90 ? -12.665 -14.012 -0.059 1.00 97.38 90 LYS A CA 1
ATOM 699 C C . LYS A 1 90 ? -11.881 -13.375 1.090 1.00 97.38 90 LYS A C 1
ATOM 701 O O . LYS A 1 90 ? -10.976 -14.003 1.648 1.00 97.38 90 LYS A O 1
ATOM 706 N N . LEU A 1 91 ? -12.202 -12.126 1.431 1.00 97.56 91 LEU A N 1
ATOM 707 C CA . LEU A 1 91 ? -11.628 -11.436 2.580 1.00 97.56 91 LEU A CA 1
ATOM 708 C C . LEU A 1 91 ? -12.258 -11.947 3.877 1.00 97.56 91 LEU A C 1
ATOM 710 O O . LEU A 1 91 ? -13.473 -11.921 4.067 1.00 97.56 91 LEU A O 1
ATOM 714 N N . GLU A 1 92 ? -11.402 -12.334 4.811 1.00 97.00 92 GLU A N 1
ATOM 715 C CA . GLU A 1 92 ? -11.782 -12.871 6.110 1.00 97.00 92 GLU A CA 1
ATOM 716 C C . GLU A 1 92 ? -11.434 -11.861 7.202 1.00 97.00 92 GLU A C 1
ATOM 718 O O . GLU A 1 92 ? -10.262 -11.620 7.508 1.00 97.00 92 GLU A O 1
ATOM 723 N N . PHE A 1 93 ? -12.464 -11.268 7.803 1.00 97.12 93 PHE A N 1
ATOM 724 C CA . PHE A 1 93 ? -12.317 -10.330 8.912 1.00 97.12 93 PHE A CA 1
ATOM 725 C C . PHE A 1 93 ? -12.333 -11.084 10.240 1.00 97.12 93 PHE A C 1
ATOM 727 O O . PHE A 1 93 ? -13.181 -11.948 10.472 1.00 97.12 93 PHE A O 1
ATOM 734 N N . GLY A 1 94 ? -11.420 -10.724 11.138 1.00 95.44 94 GLY A N 1
ATOM 735 C CA . GLY A 1 94 ? -11.444 -11.200 12.514 1.00 95.44 94 GLY A CA 1
ATOM 736 C C . GLY A 1 94 ? -12.770 -10.848 13.191 1.00 95.44 94 GLY A C 1
ATOM 737 O O . GLY A 1 94 ? -13.307 -9.758 13.017 1.00 95.44 94 GLY A O 1
ATOM 738 N N . THR A 1 95 ? -13.298 -11.766 13.997 1.00 93.81 95 THR A N 1
ATOM 739 C CA . THR A 1 95 ? -14.578 -11.571 14.701 1.00 93.81 95 THR A CA 1
ATOM 740 C C . THR A 1 95 ? -14.441 -10.758 15.989 1.00 93.81 95 THR A C 1
ATOM 742 O O . THR A 1 95 ? -15.418 -10.590 16.714 1.00 93.81 95 THR A O 1
ATOM 745 N N . LYS A 1 96 ? -13.221 -10.345 16.345 1.00 94.75 96 LYS A N 1
ATOM 746 C CA . LYS A 1 96 ? -12.898 -9.635 17.584 1.00 94.75 96 LYS A CA 1
ATOM 747 C C . LYS A 1 96 ? -11.906 -8.520 17.294 1.00 94.75 96 LYS A C 1
ATOM 749 O O . LYS A 1 96 ? -11.038 -8.670 16.434 1.00 94.75 96 LYS A O 1
ATOM 754 N N . VAL A 1 97 ? -12.011 -7.445 18.068 1.00 96.12 97 VAL A N 1
ATOM 755 C CA . VAL A 1 97 ? -10.995 -6.396 18.116 1.00 96.12 97 VAL A CA 1
ATOM 756 C C . VAL A 1 97 ? -9.857 -6.838 19.034 1.00 96.12 97 VAL A C 1
ATOM 758 O O . VAL A 1 97 ? -10.066 -7.140 20.210 1.00 96.12 97 VAL A O 1
ATOM 761 N N . GLU A 1 98 ? -8.647 -6.866 18.495 1.00 95.12 98 GLU A N 1
ATOM 762 C CA . GLU A 1 98 ? -7.415 -7.172 19.216 1.00 95.12 98 GLU A CA 1
ATOM 763 C C . GLU A 1 98 ? -6.722 -5.883 19.673 1.00 95.12 98 GLU A C 1
ATOM 765 O O . GLU A 1 98 ? -6.898 -4.817 19.079 1.00 95.12 98 GLU A O 1
ATOM 770 N N . GLN A 1 99 ? -5.934 -5.973 20.746 1.00 92.31 99 GLN A N 1
ATOM 771 C CA . GLN A 1 99 ? -5.097 -4.873 21.227 1.00 92.31 99 GLN A CA 1
ATOM 772 C C . GLN A 1 99 ? -3.664 -5.058 20.726 1.00 92.31 99 GLN A C 1
ATOM 774 O O . GLN A 1 99 ? -3.071 -6.128 20.869 1.00 92.31 99 GLN A O 1
ATOM 779 N N . GLY A 1 100 ? -3.120 -4.012 20.118 1.00 85.88 100 GLY A N 1
ATOM 780 C CA . GLY A 1 100 ? -1.721 -3.897 19.753 1.00 85.88 100 GLY A CA 1
ATOM 781 C C . GLY A 1 100 ? -0.853 -3.442 20.928 1.00 85.88 100 GLY A C 1
ATOM 782 O O . GLY A 1 100 ? -1.309 -3.221 22.050 1.00 85.88 100 GLY A O 1
ATOM 783 N N . SER A 1 101 ? 0.448 -3.348 20.670 1.00 79.12 101 SER A N 1
ATOM 784 C CA . SER A 1 101 ? 1.474 -3.099 21.687 1.00 79.12 101 SER A CA 1
ATOM 785 C C . SER A 1 101 ? 1.557 -1.639 22.133 1.00 79.12 101 SER A C 1
ATOM 787 O O . SER A 1 101 ? 2.140 -1.372 23.177 1.00 79.12 101 SER A O 1
ATOM 789 N N . GLN A 1 102 ? 0.998 -0.703 21.360 1.00 79.44 102 GLN A N 1
ATOM 790 C CA . GLN A 1 102 ? 1.037 0.737 21.648 1.00 79.44 102 GLN A CA 1
ATOM 791 C C . GLN A 1 102 ? -0.350 1.278 22.025 1.00 79.44 102 GLN A C 1
ATOM 793 O O . GLN A 1 102 ? -0.652 2.451 21.833 1.00 79.44 102 GLN A O 1
ATOM 798 N N . GLY A 1 103 ? -1.232 0.406 22.526 1.00 81.25 103 GLY A N 1
ATOM 799 C CA . GLY A 1 103 ? -2.624 0.760 22.815 1.00 81.25 103 GLY A CA 1
ATOM 800 C C . GLY A 1 103 ? -3.484 0.961 21.563 1.00 81.25 103 GLY A C 1
ATOM 801 O O . GLY A 1 103 ? -4.672 1.269 21.685 1.00 81.25 103 GLY A O 1
ATOM 802 N N . ASP A 1 104 ? -2.910 0.747 20.375 1.00 87.19 104 ASP A N 1
ATOM 803 C CA . ASP A 1 104 ? -3.641 0.612 19.127 1.00 87.19 104 ASP A CA 1
ATOM 804 C C . ASP A 1 104 ? -4.566 -0.608 19.188 1.00 87.19 104 ASP A C 1
ATOM 806 O O . ASP A 1 104 ? -4.333 -1.571 19.919 1.00 87.19 104 ASP A O 1
ATOM 810 N N . ARG A 1 105 ? -5.661 -0.562 18.440 1.00 94.75 105 ARG A N 1
ATOM 811 C CA . ARG A 1 105 ? -6.578 -1.689 18.274 1.00 94.75 105 ARG A CA 1
ATOM 812 C C . ARG A 1 105 ? -6.555 -2.128 16.829 1.00 94.75 105 ARG A C 1
ATOM 814 O O . ARG A 1 105 ? -6.310 -1.312 15.950 1.00 94.75 105 ARG A O 1
ATOM 821 N N . PHE A 1 106 ? -6.811 -3.395 16.554 1.00 95.75 106 PHE A N 1
ATOM 822 C CA . PHE A 1 106 ? -6.882 -3.856 15.174 1.00 95.75 106 PHE A CA 1
ATOM 823 C C . PHE A 1 106 ? -7.862 -5.008 15.007 1.00 95.75 106 PHE A C 1
ATOM 825 O O . PHE A 1 106 ? -8.176 -5.731 15.950 1.00 95.75 106 PHE A O 1
ATOM 832 N N . VAL A 1 107 ? -8.337 -5.179 13.779 1.00 97.12 107 VAL A N 1
ATOM 833 C CA . VAL A 1 107 ? -9.086 -6.358 13.341 1.00 97.12 107 VAL A CA 1
ATOM 834 C C . VAL A 1 107 ? -8.239 -7.055 12.291 1.00 97.12 107 VAL A C 1
ATOM 836 O O . VAL A 1 107 ? -7.837 -6.433 11.303 1.00 97.12 107 VAL A O 1
ATOM 839 N N . ARG A 1 108 ? -7.924 -8.338 12.511 1.00 96.06 108 ARG A N 1
ATOM 840 C CA . ARG A 1 108 ? -7.192 -9.139 11.519 1.00 96.06 108 ARG A CA 1
ATOM 841 C C . ARG A 1 108 ? -7.965 -9.162 10.207 1.00 96.06 108 ARG A C 1
ATOM 843 O O . ARG A 1 108 ? -9.189 -9.270 10.208 1.00 96.06 108 ARG A O 1
ATOM 850 N N . LEU A 1 109 ? -7.233 -9.081 9.107 1.00 96.56 109 LEU A N 1
ATOM 851 C CA . LEU A 1 109 ? -7.780 -9.204 7.766 1.00 96.56 109 LEU A CA 1
ATOM 852 C C . LEU A 1 109 ? -6.898 -10.173 6.989 1.00 96.56 109 LEU A C 1
ATOM 854 O O . LEU A 1 109 ? -5.713 -9.914 6.769 1.00 96.56 109 LEU A O 1
ATOM 858 N N . ASN A 1 110 ? -7.496 -11.293 6.616 1.00 95.62 110 ASN A N 1
ATOM 859 C CA . ASN A 1 110 ? -6.873 -12.353 5.844 1.00 95.62 110 ASN A CA 1
ATOM 860 C C . ASN A 1 110 ? -7.553 -12.463 4.476 1.00 95.62 110 ASN A C 1
ATOM 862 O O . ASN A 1 110 ? -8.631 -11.914 4.249 1.00 95.62 110 ASN A O 1
ATOM 866 N N . TYR A 1 111 ? -6.918 -13.195 3.572 1.00 95.56 111 TYR A N 1
ATOM 867 C CA . TYR A 1 111 ? -7.461 -13.554 2.272 1.00 95.56 111 TYR A CA 1
ATOM 868 C C . TYR A 1 111 ? -7.354 -15.065 2.100 1.00 95.56 111 TYR A C 1
ATOM 870 O O . TYR A 1 111 ? -6.240 -15.607 2.101 1.00 95.56 111 TYR A O 1
ATOM 878 N N . GLU A 1 112 ? -8.508 -15.734 2.011 1.00 94.00 112 GLU A N 1
ATOM 879 C CA . GLU A 1 112 ? -8.626 -17.196 1.914 1.00 94.00 112 GLU A CA 1
ATOM 880 C C . GLU A 1 112 ? -7.688 -17.929 2.906 1.00 94.00 112 GLU A C 1
ATOM 882 O O . GLU A 1 112 ? -6.765 -18.660 2.523 1.00 94.00 112 GLU A O 1
ATOM 887 N N . GLY A 1 113 ? -7.857 -17.659 4.198 1.00 90.75 113 GLY A N 1
ATOM 888 C CA . GLY A 1 113 ? -7.101 -18.295 5.271 1.00 90.75 113 GLY A CA 1
ATOM 889 C C . GLY A 1 113 ? -5.612 -17.958 5.316 1.00 90.75 113 GLY A C 1
ATOM 890 O O . GLY A 1 113 ? -4.872 -18.676 5.979 1.00 90.75 113 GLY A O 1
ATOM 891 N N . SER A 1 114 ? -5.141 -16.916 4.620 1.00 91.19 114 SER A N 1
ATOM 892 C CA . SER A 1 114 ? -3.731 -16.492 4.596 1.00 91.19 114 SER A CA 1
ATOM 893 C C . SER A 1 114 ? -3.563 -14.977 4.730 1.00 91.19 114 SER A C 1
ATOM 895 O O . SER A 1 114 ? -4.533 -14.226 4.651 1.00 91.19 114 SER A O 1
ATOM 897 N N . ARG A 1 115 ? -2.333 -14.509 4.973 1.00 91.88 115 ARG A N 1
ATOM 898 C CA . ARG A 1 115 ? -2.046 -13.073 5.071 1.00 91.88 115 ARG A CA 1
ATOM 899 C C . ARG A 1 115 ? -2.337 -12.435 3.714 1.00 91.88 115 ARG A C 1
ATOM 901 O O . ARG A 1 115 ? -1.904 -12.964 2.697 1.00 91.88 115 ARG A O 1
ATOM 908 N N . LEU A 1 116 ? -3.051 -11.311 3.706 1.00 96.00 116 LEU A N 1
ATOM 909 C CA . LEU A 1 116 ? -3.351 -10.597 2.468 1.00 96.00 116 LEU A CA 1
ATOM 910 C C . LEU A 1 116 ? -2.057 -10.039 1.854 1.00 96.00 116 LEU A C 1
ATOM 912 O O . LEU A 1 116 ? -1.467 -9.099 2.394 1.00 96.00 116 LEU A O 1
ATOM 916 N N . GLU A 1 117 ? -1.647 -10.621 0.728 1.00 96.31 117 GLU A N 1
ATOM 917 C CA . GLU A 1 117 ? -0.552 -10.150 -0.121 1.00 96.31 117 GLU A CA 1
ATOM 918 C C . GLU A 1 117 ? -1.083 -9.807 -1.507 1.00 96.31 117 GLU A C 1
ATOM 920 O O . GLU A 1 117 ? -1.722 -10.640 -2.144 1.00 96.31 117 GLU A O 1
ATOM 925 N N . ILE A 1 118 ? -0.818 -8.588 -1.969 1.00 97.94 118 ILE A N 1
ATOM 926 C CA . ILE A 1 118 ? -1.330 -8.045 -3.226 1.00 97.94 118 ILE A CA 1
ATOM 927 C C . ILE A 1 118 ? -0.147 -7.714 -4.134 1.00 97.94 118 ILE A C 1
ATOM 929 O O . ILE A 1 118 ? 0.779 -7.020 -3.717 1.00 97.94 118 ILE A O 1
ATOM 933 N N . ALA A 1 119 ? -0.181 -8.181 -5.379 1.00 97.81 119 ALA A N 1
ATOM 934 C CA . ALA A 1 119 ? 0.672 -7.654 -6.437 1.00 97.81 119 ALA A CA 1
ATOM 935 C C . ALA A 1 119 ? -0.034 -6.440 -7.057 1.00 97.81 119 ALA A C 1
ATOM 937 O O . ALA A 1 119 ? -1.112 -6.585 -7.635 1.00 97.81 119 ALA A O 1
ATOM 938 N N . LEU A 1 120 ? 0.542 -5.245 -6.896 1.00 96.75 120 LEU A N 1
ATOM 939 C CA . LEU A 1 120 ? -0.038 -4.012 -7.446 1.00 96.75 120 LEU A CA 1
ATOM 940 C C . LEU A 1 120 ? -0.014 -4.015 -8.970 1.00 96.75 120 LEU A C 1
ATOM 942 O O . LEU A 1 120 ? -0.962 -3.573 -9.602 1.00 96.75 120 LEU A O 1
ATOM 946 N N . LYS A 1 121 ? 1.063 -4.564 -9.526 1.00 94.19 121 LYS A N 1
ATOM 947 C CA . LYS A 1 121 ? 1.237 -4.865 -10.939 1.00 94.19 121 LYS A CA 1
ATOM 948 C C . LYS A 1 121 ? 1.757 -6.288 -11.053 1.00 94.19 121 LYS A C 1
ATOM 950 O O . LYS A 1 121 ? 2.424 -6.783 -10.139 1.00 94.19 121 LYS A O 1
ATOM 955 N N . THR A 1 122 ? 1.461 -6.946 -12.159 1.00 89.88 122 THR A N 1
ATOM 956 C CA . THR A 1 122 ? 2.051 -8.240 -12.493 1.00 89.88 122 THR A CA 1
ATOM 957 C C . THR A 1 122 ? 2.892 -8.068 -13.717 1.00 89.88 122 THR A C 1
ATOM 959 O O . THR A 1 122 ? 2.401 -7.540 -14.706 1.00 89.88 122 THR A O 1
ATOM 962 N N . LEU A 1 123 ? 4.134 -8.544 -13.654 1.00 87.25 123 LEU A N 1
ATOM 963 C CA . LEU A 1 123 ? 4.995 -8.443 -14.805 1.00 87.25 123 LEU A CA 1
ATOM 964 C C . LEU A 1 123 ? 4.317 -9.020 -16.049 1.00 87.25 123 LEU A C 1
ATOM 966 O O . LEU A 1 123 ? 3.615 -10.035 -15.976 1.00 87.25 123 LEU A O 1
ATOM 970 N N . PRO A 1 124 ? 4.747 -8.500 -17.191 1.00 86.75 124 PRO A N 1
ATOM 971 C CA . PRO A 1 124 ? 5.546 -7.287 -17.332 1.00 86.75 124 PRO A CA 1
ATOM 972 C C . PRO A 1 124 ? 4.935 -5.913 -17.008 1.00 86.75 124 PRO A C 1
ATOM 974 O O . PRO A 1 124 ? 5.680 -4.937 -17.119 1.00 86.75 124 PRO A O 1
ATOM 977 N N . ASP A 1 125 ? 3.683 -5.812 -16.519 1.00 90.12 125 ASP A N 1
ATOM 978 C CA . ASP A 1 125 ? 3.092 -4.520 -16.120 1.00 90.12 125 ASP A CA 1
ATOM 979 C C . ASP A 1 125 ? 3.930 -3.909 -15.014 1.00 90.12 125 ASP A C 1
ATOM 981 O O . ASP A 1 125 ? 4.414 -4.602 -14.116 1.00 90.12 125 ASP A O 1
ATOM 985 N N . TRP A 1 126 ? 4.091 -2.593 -15.071 1.00 93.56 126 TRP A N 1
ATOM 986 C CA . TRP A 1 126 ? 4.875 -1.844 -14.106 1.00 93.56 126 TRP A CA 1
ATOM 987 C C . TRP A 1 126 ? 4.203 -0.515 -13.788 1.00 93.56 126 TRP A C 1
ATOM 989 O O . TRP A 1 126 ? 3.347 -0.022 -14.519 1.00 93.56 126 TRP A O 1
ATOM 999 N N . ALA A 1 127 ? 4.575 0.044 -12.645 1.00 94.38 127 ALA A N 1
ATOM 1000 C CA . ALA A 1 127 ? 4.129 1.340 -12.173 1.00 94.38 127 ALA A CA 1
ATOM 1001 C C . ALA A 1 127 ? 5.326 2.279 -12.083 1.00 94.38 127 ALA A C 1
ATOM 1003 O O . ALA A 1 127 ? 6.421 1.868 -11.692 1.00 94.38 127 ALA A O 1
ATOM 1004 N N . ARG A 1 128 ? 5.138 3.555 -12.408 1.00 93.62 128 ARG A N 1
ATOM 1005 C CA . ARG A 1 128 ? 6.166 4.558 -12.136 1.00 93.62 128 ARG A CA 1
ATOM 1006 C C . ARG A 1 128 ? 6.149 4.914 -10.652 1.00 93.62 128 ARG A C 1
ATOM 1008 O O . ARG A 1 128 ? 5.088 5.046 -10.045 1.00 93.62 128 ARG A O 1
ATOM 1015 N N . ALA A 1 129 ? 7.322 5.125 -10.073 1.00 93.19 129 ALA A N 1
ATOM 1016 C CA . ALA A 1 129 ? 7.474 5.710 -8.750 1.00 93.19 129 ALA A CA 1
ATOM 1017 C C . ALA A 1 129 ? 7.501 7.246 -8.858 1.00 93.19 129 ALA A C 1
ATOM 1019 O O . ALA A 1 129 ? 8.487 7.793 -9.357 1.00 93.19 129 ALA A O 1
ATOM 1020 N N . PRO A 1 130 ? 6.477 7.989 -8.405 1.00 89.31 130 PRO A N 1
ATOM 1021 C CA . PRO A 1 130 ? 6.459 9.444 -8.561 1.00 89.31 130 PRO A CA 1
ATOM 1022 C C . PRO A 1 130 ? 7.460 10.153 -7.632 1.00 89.31 130 PRO A C 1
ATOM 1024 O O . PRO A 1 130 ? 7.862 11.285 -7.905 1.00 89.31 130 PRO A O 1
ATOM 1027 N N . PHE A 1 131 ? 7.914 9.469 -6.575 1.00 89.88 131 PHE A N 1
ATOM 1028 C CA . PHE A 1 131 ? 8.848 9.971 -5.567 1.00 89.88 131 PHE A CA 1
ATOM 1029 C C . PHE A 1 131 ? 9.880 8.897 -5.209 1.00 89.88 131 PHE A C 1
ATOM 1031 O O . PHE A 1 131 ? 9.580 7.704 -5.274 1.00 89.88 131 PHE A O 1
ATOM 1038 N N . SER A 1 132 ? 11.081 9.318 -4.803 1.00 91.31 132 SER A N 1
ATOM 1039 C CA . SER A 1 132 ? 12.077 8.405 -4.234 1.00 91.31 132 SER A CA 1
ATOM 1040 C C . SER A 1 132 ? 11.582 7.839 -2.905 1.00 91.31 132 SER A C 1
ATOM 1042 O O . SER A 1 132 ? 10.907 8.538 -2.144 1.00 91.31 132 SER A O 1
ATOM 1044 N N . ALA A 1 133 ? 11.948 6.596 -2.601 1.00 92.19 133 ALA A N 1
ATOM 1045 C CA . ALA A 1 133 ? 11.717 6.042 -1.281 1.00 92.19 133 ALA A CA 1
ATOM 1046 C C . ALA A 1 133 ? 12.512 6.832 -0.233 1.00 92.19 133 ALA A C 1
ATOM 1048 O O . ALA A 1 133 ? 13.660 7.219 -0.453 1.00 92.19 133 ALA A O 1
ATOM 1049 N N . GLY A 1 134 ? 11.897 7.072 0.919 1.00 91.31 134 GLY A N 1
ATOM 1050 C CA . GLY A 1 134 ? 12.550 7.790 2.004 1.00 91.31 134 GLY A CA 1
ATOM 1051 C C . GLY A 1 134 ? 11.680 7.894 3.250 1.00 91.31 134 GLY A C 1
ATOM 1052 O O . GLY A 1 134 ? 10.492 7.544 3.209 1.00 91.31 134 GLY A O 1
ATOM 1053 N N . PRO A 1 135 ? 12.254 8.357 4.373 1.00 87.62 135 PRO A N 1
ATOM 1054 C CA . PRO A 1 135 ? 11.477 8.640 5.569 1.00 87.62 135 PRO A CA 1
ATOM 1055 C C . PRO A 1 135 ? 10.486 9.784 5.294 1.00 87.62 135 PRO A C 1
ATOM 1057 O O . PRO A 1 135 ? 10.781 10.661 4.474 1.00 87.62 135 PRO A O 1
ATOM 1060 N N . PRO A 1 136 ? 9.317 9.820 5.963 1.00 80.06 136 PRO A N 1
ATOM 1061 C CA . PRO A 1 136 ? 8.488 11.016 5.966 1.00 80.06 136 PRO A CA 1
ATOM 1062 C C . PRO A 1 136 ? 9.321 12.193 6.473 1.00 80.06 136 PRO A C 1
ATOM 1064 O O . PRO A 1 136 ? 10.216 12.010 7.295 1.00 80.06 136 PRO A O 1
ATOM 1067 N N . LYS A 1 137 ? 9.044 13.391 5.970 1.00 81.88 137 LYS A N 1
ATOM 1068 C CA . LYS A 1 137 ? 9.743 14.611 6.371 1.00 81.88 137 LYS A CA 1
ATOM 1069 C C . LYS A 1 137 ? 8.764 15.575 7.041 1.00 81.88 137 LYS A C 1
ATOM 1071 O O . LYS A 1 137 ? 7.581 15.554 6.706 1.00 81.88 137 LYS A O 1
ATOM 1076 N N . THR A 1 138 ? 9.239 16.377 7.992 1.00 77.94 138 THR A N 1
ATOM 1077 C CA . THR A 1 138 ? 8.514 17.557 8.488 1.00 77.94 138 THR A CA 1
ATOM 1078 C C . THR A 1 138 ? 8.444 18.628 7.398 1.00 77.94 138 THR A C 1
ATOM 1080 O O . THR A 1 138 ? 9.151 18.528 6.393 1.00 77.94 138 THR A O 1
ATOM 1083 N N . ALA A 1 139 ? 7.637 19.672 7.616 1.00 77.50 139 ALA A N 1
ATOM 1084 C CA . ALA A 1 139 ? 7.620 20.857 6.753 1.00 77.50 139 ALA A CA 1
ATOM 1085 C C . ALA A 1 139 ? 9.024 21.478 6.600 1.00 77.50 139 ALA A C 1
ATOM 1087 O O . ALA A 1 139 ? 9.421 21.842 5.505 1.00 77.50 139 ALA A O 1
ATOM 1088 N N . ASP A 1 140 ? 9.832 21.469 7.666 1.00 82.25 140 ASP A N 1
ATOM 1089 C CA . ASP A 1 140 ? 11.230 21.936 7.638 1.00 82.25 140 ASP A CA 1
ATOM 1090 C C . ASP A 1 140 ? 12.213 20.952 6.962 1.00 82.25 140 ASP A C 1
ATOM 1092 O O . ASP A 1 140 ? 13.429 21.109 7.058 1.00 82.25 140 ASP A O 1
ATOM 1096 N N . GLY A 1 141 ? 11.717 19.873 6.346 1.00 77.88 141 GLY A N 1
ATOM 1097 C CA . GLY A 1 141 ? 12.524 18.880 5.634 1.00 77.88 141 GLY A CA 1
ATOM 1098 C C . GLY A 1 141 ? 13.212 17.826 6.514 1.00 77.88 141 GLY A C 1
ATOM 1099 O O . GLY A 1 141 ? 13.913 16.958 5.984 1.00 77.88 141 GLY A O 1
ATOM 1100 N N . ASN A 1 142 ? 13.000 17.842 7.833 1.00 82.31 142 ASN A N 1
ATOM 1101 C CA . ASN A 1 142 ? 13.636 16.902 8.760 1.00 82.31 142 ASN A CA 1
ATOM 1102 C C . ASN A 1 142 ? 12.979 15.520 8.705 1.00 82.31 142 ASN A C 1
ATOM 1104 O O . ASN A 1 142 ? 11.757 15.408 8.711 1.00 82.31 142 ASN A O 1
ATOM 1108 N N . ALA A 1 143 ? 13.775 14.449 8.703 1.00 82.25 143 ALA A N 1
ATOM 1109 C CA . ALA A 1 143 ? 13.252 13.084 8.687 1.00 82.25 143 ALA A CA 1
ATOM 1110 C C . ALA A 1 143 ? 12.484 12.738 9.981 1.00 82.25 143 ALA A C 1
ATOM 1112 O O . ALA A 1 143 ? 12.995 12.890 11.090 1.00 82.25 143 ALA A O 1
ATOM 1113 N N . LEU A 1 144 ? 11.272 12.208 9.824 1.00 73.44 144 LEU A N 1
ATOM 1114 C CA . LEU A 1 144 ? 10.403 11.715 10.886 1.00 73.44 144 LEU A CA 1
ATOM 1115 C C . LEU A 1 144 ? 10.548 10.195 11.020 1.00 73.44 144 LEU A C 1
ATOM 1117 O O . LEU A 1 144 ? 9.998 9.409 10.246 1.00 73.44 144 LEU A O 1
ATOM 1121 N N . GLY A 1 145 ? 11.274 9.772 12.052 1.00 71.38 145 GLY A N 1
ATOM 1122 C CA . GLY A 1 145 ? 11.444 8.361 12.389 1.00 71.38 145 GLY A CA 1
ATOM 1123 C C . GLY A 1 145 ? 12.237 7.559 11.350 1.00 71.38 145 GLY A C 1
ATOM 1124 O O . GLY A 1 145 ? 12.948 8.095 10.506 1.00 71.38 145 GLY A O 1
ATOM 1125 N N . THR A 1 146 ? 12.136 6.234 11.441 1.00 72.50 146 THR A N 1
ATOM 1126 C CA . THR A 1 146 ? 12.889 5.278 10.602 1.00 72.50 146 THR A CA 1
ATOM 1127 C C . THR A 1 146 ? 12.044 4.664 9.488 1.00 72.50 146 THR A C 1
ATOM 1129 O O . THR A 1 146 ? 12.509 3.823 8.726 1.00 72.50 146 THR A O 1
ATOM 1132 N N . ALA A 1 147 ? 10.781 5.069 9.402 1.00 79.75 147 ALA A N 1
ATOM 1133 C CA . ALA A 1 147 ? 9.777 4.455 8.560 1.00 79.75 147 ALA A CA 1
ATOM 1134 C C . ALA A 1 147 ? 9.891 4.935 7.111 1.00 79.75 147 ALA A C 1
ATOM 1136 O O . ALA A 1 147 ? 9.469 6.047 6.828 1.00 79.75 147 ALA A O 1
ATOM 1137 N N . TRP A 1 148 ? 10.401 4.130 6.178 1.00 92.62 148 TRP A N 1
ATOM 1138 C CA . TRP A 1 148 ? 10.450 4.563 4.778 1.00 92.62 148 TRP A CA 1
ATOM 1139 C C . TRP A 1 148 ? 9.118 4.308 4.073 1.00 92.62 148 TRP A C 1
ATOM 1141 O O . TRP A 1 148 ? 8.387 3.366 4.385 1.00 92.62 148 TRP A O 1
ATOM 1151 N N . GLY A 1 149 ? 8.787 5.168 3.116 1.00 92.69 149 GLY A N 1
ATOM 1152 C CA . GLY A 1 149 ? 7.641 4.987 2.237 1.00 92.69 149 GLY A CA 1
ATOM 1153 C C . GLY A 1 149 ? 8.016 5.217 0.783 1.00 92.69 149 GLY A C 1
ATOM 1154 O O . GLY A 1 149 ? 8.920 5.993 0.491 1.00 92.69 149 GLY A O 1
ATOM 1155 N N . MET A 1 150 ? 7.291 4.556 -0.110 1.00 94.31 150 MET A N 1
ATOM 1156 C CA . MET A 1 150 ? 7.369 4.726 -1.557 1.00 94.31 150 MET A CA 1
ATOM 1157 C C . MET A 1 150 ? 5.950 4.796 -2.115 1.00 94.31 150 MET A C 1
ATOM 1159 O O . MET A 1 150 ? 5.031 4.226 -1.529 1.00 94.31 150 MET A O 1
ATOM 1163 N N . ALA A 1 151 ? 5.763 5.500 -3.224 1.00 94.56 151 ALA A N 1
ATOM 1164 C CA . ALA A 1 151 ? 4.499 5.512 -3.945 1.00 94.56 151 ALA A CA 1
ATOM 1165 C C . ALA A 1 151 ? 4.647 4.762 -5.271 1.00 94.56 151 ALA A C 1
ATOM 1167 O O . ALA A 1 151 ? 5.715 4.800 -5.884 1.00 94.56 151 ALA A O 1
ATOM 1168 N N . ALA A 1 152 ? 3.579 4.103 -5.704 1.00 95.88 152 ALA A N 1
ATOM 1169 C CA . ALA A 1 152 ? 3.461 3.525 -7.037 1.00 95.88 152 ALA A CA 1
ATOM 1170 C C . ALA A 1 152 ? 2.256 4.158 -7.737 1.00 95.88 152 ALA A C 1
ATOM 1172 O O . ALA A 1 152 ? 1.170 4.213 -7.153 1.00 95.88 152 ALA A O 1
ATOM 1173 N N . GLU A 1 153 ? 2.461 4.668 -8.950 1.00 95.62 153 GLU A N 1
ATOM 1174 C CA . GLU A 1 153 ? 1.376 5.156 -9.801 1.00 95.62 153 GLU A CA 1
ATOM 1175 C C . GLU A 1 153 ? 0.413 4.023 -10.162 1.00 95.62 153 GLU A C 1
ATOM 1177 O O . GLU A 1 153 ? 0.790 2.854 -10.268 1.00 95.62 153 GLU A O 1
ATOM 1182 N N . MET A 1 154 ? -0.848 4.393 -10.324 1.00 96.56 154 MET A N 1
ATOM 1183 C CA . MET A 1 154 ? -1.949 3.498 -10.631 1.00 96.56 154 MET A CA 1
ATOM 1184 C C . MET A 1 154 ? -2.680 4.019 -11.863 1.00 96.56 154 MET A C 1
ATOM 1186 O O . MET A 1 154 ? -2.757 5.225 -12.104 1.00 96.56 154 MET A O 1
ATOM 1190 N N . THR A 1 155 ? -3.264 3.098 -12.615 1.00 95.50 155 THR A N 1
ATOM 1191 C CA . THR A 1 155 ? -4.315 3.428 -13.580 1.00 95.50 155 THR A CA 1
ATOM 1192 C C . THR A 1 155 ? -5.560 3.914 -12.828 1.00 95.50 155 THR A C 1
ATOM 1194 O O . THR A 1 155 ? -5.731 3.656 -11.630 1.00 95.50 155 THR A O 1
ATOM 1197 N N . MET A 1 156 ? -6.481 4.583 -13.526 1.00 93.81 156 MET A N 1
ATOM 1198 C CA . MET A 1 156 ? -7.775 4.940 -12.930 1.00 93.81 156 MET A CA 1
ATOM 1199 C C . MET A 1 156 ? -8.588 3.704 -12.519 1.00 93.81 156 MET A C 1
ATOM 1201 O O . MET A 1 156 ? -9.233 3.726 -11.475 1.00 93.81 156 MET A O 1
ATOM 1205 N N . GLU A 1 157 ? -8.512 2.612 -13.283 1.00 96.94 157 GLU A N 1
ATOM 1206 C CA . GLU A 1 157 ? -9.222 1.367 -12.968 1.00 96.94 157 GLU A CA 1
ATOM 1207 C C . GLU A 1 157 ? -8.694 0.727 -11.672 1.00 96.94 157 GLU A C 1
ATOM 1209 O O . GLU A 1 157 ? -9.464 0.325 -10.797 1.00 96.94 157 GLU A O 1
ATOM 1214 N N . GLU A 1 158 ? -7.372 0.697 -11.494 1.00 97.62 158 GLU A N 1
ATOM 1215 C CA . GLU A 1 158 ? -6.744 0.216 -10.262 1.00 97.62 158 GLU A CA 1
ATOM 1216 C C . GLU A 1 158 ? -7.063 1.121 -9.070 1.00 97.62 158 GLU A C 1
ATOM 1218 O O . GLU A 1 158 ? -7.301 0.619 -7.968 1.00 97.62 158 GLU A O 1
ATOM 1223 N N . TYR A 1 159 ? -7.081 2.444 -9.276 1.00 97.38 159 TYR A N 1
ATOM 1224 C CA . TYR A 1 159 ? -7.488 3.410 -8.254 1.00 97.38 159 TYR A CA 1
ATOM 1225 C C . TYR A 1 159 ? -8.920 3.133 -7.783 1.00 97.38 159 TYR A C 1
ATOM 1227 O O . TYR A 1 159 ? -9.163 3.010 -6.582 1.00 97.38 159 TYR A O 1
ATOM 1235 N N . GLU A 1 160 ? -9.862 2.964 -8.712 1.00 98.06 160 GLU A N 1
ATOM 1236 C CA . GLU A 1 160 ? -11.260 2.654 -8.399 1.00 98.06 160 GLU A CA 1
ATOM 1237 C C . GLU A 1 160 ? -11.401 1.293 -7.707 1.00 98.06 160 GLU A C 1
ATOM 1239 O O . GLU A 1 160 ? -12.129 1.169 -6.717 1.00 98.06 160 GLU A O 1
ATOM 1244 N N . LYS A 1 161 ? -10.655 0.278 -8.162 1.00 98.38 161 LYS A N 1
ATOM 1245 C CA . LYS A 1 161 ? -10.618 -1.045 -7.529 1.00 98.38 161 LYS A CA 1
ATOM 1246 C C . LYS A 1 161 ? -10.108 -0.968 -6.089 1.00 98.38 161 LYS A C 1
ATOM 1248 O O . LYS A 1 161 ? -10.689 -1.602 -5.204 1.00 98.38 161 LYS A O 1
ATOM 1253 N N . TRP A 1 162 ? -9.058 -0.186 -5.836 1.00 98.44 162 TRP A N 1
ATOM 1254 C CA . TRP A 1 162 ? -8.519 0.021 -4.492 1.00 98.44 162 TRP A CA 1
ATOM 1255 C C . TRP A 1 162 ? -9.481 0.818 -3.607 1.00 98.44 162 TRP A C 1
ATOM 1257 O O . TRP A 1 162 ? -9.731 0.429 -2.467 1.00 98.44 162 TRP A O 1
ATOM 1267 N N . ALA A 1 163 ? -10.091 1.881 -4.133 1.00 98.19 163 ALA A N 1
ATOM 1268 C CA . ALA A 1 163 ? -11.106 2.650 -3.417 1.00 98.19 163 ALA A CA 1
ATOM 1269 C C . ALA A 1 163 ? -12.309 1.771 -3.026 1.00 98.19 163 ALA A C 1
ATOM 1271 O O . ALA A 1 163 ? -12.799 1.840 -1.896 1.00 98.19 163 ALA A O 1
ATOM 1272 N N . ALA A 1 164 ? -12.747 0.879 -3.921 1.00 98.44 164 ALA A N 1
ATOM 1273 C CA . ALA A 1 164 ? -13.800 -0.090 -3.634 1.00 98.44 164 ALA A CA 1
ATOM 1274 C C . ALA A 1 164 ? -13.380 -1.105 -2.556 1.00 98.44 164 ALA A C 1
ATOM 1276 O O . ALA A 1 164 ? -14.188 -1.448 -1.689 1.00 98.44 164 ALA A O 1
ATOM 1277 N N . PHE A 1 165 ? -12.119 -1.548 -2.569 1.00 98.44 165 PHE A N 1
ATOM 1278 C CA . PHE A 1 165 ? -11.555 -2.398 -1.519 1.00 98.44 165 PHE A CA 1
ATOM 1279 C C . PHE A 1 165 ? -11.576 -1.692 -0.153 1.00 98.44 165 PHE A C 1
ATOM 1281 O O . PHE A 1 165 ? -12.071 -2.260 0.823 1.00 98.44 165 PHE A O 1
ATOM 1288 N N . GLU A 1 166 ? -11.123 -0.440 -0.074 1.00 97.94 166 GLU A N 1
ATOM 1289 C CA . GLU A 1 166 ? -11.150 0.348 1.164 1.00 97.94 166 GLU A CA 1
ATOM 1290 C C . GLU A 1 166 ? -12.582 0.580 1.669 1.00 97.94 166 GLU A C 1
ATOM 1292 O O . GLU A 1 166 ? -12.868 0.355 2.848 1.00 97.94 166 GLU A O 1
ATOM 1297 N N . ALA A 1 167 ? -13.515 0.936 0.782 1.00 97.75 167 ALA A N 1
ATOM 1298 C CA . ALA A 1 167 ? -14.924 1.105 1.134 1.00 97.75 167 ALA A CA 1
ATOM 1299 C C . ALA A 1 167 ? -15.551 -0.196 1.668 1.00 97.75 167 ALA A C 1
ATOM 1301 O O . ALA A 1 167 ? -16.304 -0.175 2.650 1.00 97.75 167 ALA A O 1
ATOM 1302 N N . TYR A 1 168 ? -15.215 -1.339 1.063 1.00 98.12 168 TYR A N 1
ATOM 1303 C CA . TYR A 1 168 ? -15.651 -2.653 1.531 1.00 98.12 168 TYR A CA 1
ATOM 1304 C C . TYR A 1 168 ? -15.108 -2.962 2.932 1.00 98.12 168 TYR A C 1
ATOM 1306 O O . TYR A 1 168 ? -15.869 -3.377 3.812 1.00 98.12 168 TYR A O 1
ATOM 1314 N N . VAL A 1 169 ? -13.822 -2.689 3.171 1.00 97.69 169 VAL A N 1
ATOM 1315 C CA . VAL A 1 169 ? -13.181 -2.832 4.487 1.00 97.69 169 VAL A CA 1
ATOM 1316 C C . VAL A 1 169 ? -13.888 -1.978 5.537 1.00 97.69 169 VAL A C 1
ATOM 1318 O O . VAL A 1 169 ? -14.292 -2.497 6.579 1.00 97.69 169 VAL A O 1
ATOM 1321 N N . VAL A 1 170 ? -14.110 -0.690 5.260 1.00 96.94 170 VAL A N 1
ATOM 1322 C CA . VAL A 1 170 ? -14.797 0.220 6.188 1.00 96.94 170 VAL A CA 1
ATOM 1323 C C . VAL A 1 170 ? -16.196 -0.293 6.519 1.00 96.94 170 VAL A C 1
ATOM 1325 O O . VAL A 1 170 ? -16.552 -0.379 7.695 1.00 96.94 170 VAL A O 1
ATOM 1328 N N . LYS A 1 171 ? -16.970 -0.708 5.509 1.00 97.06 171 LYS A N 1
ATOM 1329 C CA . LYS A 1 171 ? -18.320 -1.260 5.694 1.00 97.06 171 LYS A CA 1
ATOM 1330 C C . LYS A 1 171 ? -18.323 -2.492 6.603 1.00 97.06 171 LYS A C 1
ATOM 1332 O O . LYS A 1 171 ? -19.177 -2.599 7.480 1.00 97.06 171 LYS A O 1
ATOM 1337 N N . LYS A 1 172 ? -17.369 -3.413 6.439 1.00 97.00 172 LYS A N 1
ATOM 1338 C CA . LYS A 1 172 ? -17.267 -4.622 7.280 1.00 97.00 172 LYS A CA 1
ATOM 1339 C C . LYS A 1 172 ? -16.855 -4.314 8.721 1.00 97.00 172 LYS A C 1
ATOM 1341 O O . LYS A 1 172 ? -17.225 -5.061 9.622 1.00 97.00 172 LYS A O 1
ATOM 1346 N N . LEU A 1 173 ? -16.143 -3.211 8.955 1.00 96.38 173 LEU A N 1
ATOM 1347 C CA . LEU A 1 173 ? -15.719 -2.784 10.292 1.00 96.38 173 LEU A CA 1
ATOM 1348 C C . LEU A 1 173 ? -16.737 -1.909 11.026 1.00 96.38 173 LEU A C 1
ATOM 1350 O O . LEU A 1 173 ? -16.657 -1.796 12.250 1.00 96.38 173 LEU A O 1
ATOM 1354 N N . GLN A 1 174 ? -17.713 -1.319 10.328 1.00 95.75 174 GLN A N 1
ATOM 1355 C CA . GLN A 1 174 ? -18.749 -0.474 10.936 1.00 95.75 174 GLN A CA 1
ATOM 1356 C C . GLN A 1 174 ? -19.435 -1.094 12.170 1.00 95.75 174 GLN A C 1
ATOM 1358 O O . GLN A 1 174 ? -19.638 -0.360 13.146 1.00 95.75 174 GLN A O 1
ATOM 1363 N N . PRO A 1 175 ? -19.769 -2.401 12.214 1.00 96.06 175 PRO A N 1
ATOM 1364 C CA . PRO A 1 175 ? -20.343 -3.018 13.412 1.00 96.06 175 PRO A CA 1
ATOM 1365 C C . PRO A 1 175 ? -19.411 -2.985 14.634 1.00 96.06 175 PRO A C 1
ATOM 1367 O O . PRO A 1 175 ? -19.888 -2.927 15.762 1.00 96.06 175 PRO A O 1
ATOM 1370 N N . MET A 1 176 ? -18.091 -2.956 14.421 1.00 96.50 176 MET A N 1
ATOM 1371 C CA . MET A 1 176 ? -17.058 -2.986 15.468 1.00 96.50 176 MET A CA 1
ATOM 1372 C C . MET A 1 176 ? -16.539 -1.589 15.851 1.00 96.50 176 MET A C 1
ATOM 1374 O O . MET A 1 176 ? -15.649 -1.464 16.692 1.00 96.50 176 MET A O 1
ATOM 1378 N N . ARG A 1 177 ? -17.079 -0.511 15.266 1.00 95.75 177 ARG A N 1
ATOM 1379 C CA . ARG A 1 177 ? -16.571 0.869 15.427 1.00 95.75 177 ARG A CA 1
ATOM 1380 C C . ARG A 1 177 ? -16.399 1.324 16.880 1.00 95.75 177 ARG A C 1
ATOM 1382 O O . ARG A 1 177 ? -15.424 1.994 17.204 1.00 95.75 177 ARG A O 1
ATOM 1389 N N . ASN A 1 178 ? -17.317 0.941 17.767 1.00 95.75 178 ASN A N 1
ATOM 1390 C CA . ASN A 1 178 ? -17.262 1.334 19.178 1.00 95.75 178 ASN A CA 1
ATOM 1391 C C . ASN A 1 178 ? -16.173 0.573 19.945 1.00 95.75 178 ASN A C 1
ATOM 1393 O O . ASN A 1 178 ? -15.580 1.112 20.875 1.00 95.75 178 ASN A O 1
ATOM 1397 N N . GLU A 1 179 ? -15.893 -0.667 19.544 1.00 95.69 179 GLU A N 1
ATOM 1398 C CA . GLU A 1 179 ? -14.809 -1.470 20.108 1.00 95.69 179 GLU A CA 1
ATOM 1399 C C . GLU A 1 179 ? -13.445 -1.029 19.575 1.00 95.69 179 GLU A C 1
ATOM 1401 O O . GLU A 1 179 ? -12.465 -1.052 20.320 1.00 95.69 179 GLU A O 1
ATOM 1406 N N . LEU A 1 180 ? -13.380 -0.589 18.317 1.00 95.19 180 LEU A N 1
ATOM 1407 C CA . LEU A 1 180 ? -12.185 0.001 17.711 1.00 95.19 180 LEU A CA 1
ATOM 1408 C C . LEU A 1 180 ? -11.815 1.342 18.362 1.00 95.19 180 LEU A C 1
ATOM 1410 O O . LEU A 1 180 ? -10.635 1.625 18.545 1.00 95.19 180 LEU A O 1
ATOM 1414 N N . PHE A 1 181 ? -12.810 2.130 18.783 1.00 94.19 181 PHE A N 1
ATOM 1415 C CA . PHE A 1 181 ? -12.622 3.459 19.371 1.00 94.19 181 PHE A CA 1
ATOM 1416 C C . PHE A 1 181 ? -13.422 3.650 20.672 1.00 94.19 181 PHE A C 1
ATOM 1418 O O . PHE A 1 181 ? -14.357 4.456 20.729 1.00 94.19 181 PHE A O 1
ATOM 1425 N N . PRO A 1 182 ? -13.057 2.960 21.766 1.00 93.38 182 PRO A N 1
ATOM 1426 C CA . PRO A 1 182 ? -13.830 2.997 23.009 1.00 93.38 182 PRO A CA 1
ATOM 1427 C C . PRO A 1 182 ? -13.875 4.393 23.650 1.00 93.38 182 PRO A C 1
ATOM 1429 O O . PRO A 1 182 ? -14.878 4.762 24.259 1.00 93.38 182 PRO A O 1
ATOM 1432 N N . GLY A 1 183 ? -12.804 5.184 23.512 1.00 92.00 183 GLY A N 1
ATOM 1433 C CA . GLY A 1 183 ? -12.742 6.551 24.037 1.00 92.00 183 GLY A CA 1
ATOM 1434 C C . GLY A 1 183 ? -13.738 7.484 23.348 1.00 92.00 183 GLY A C 1
ATOM 1435 O O . GLY A 1 183 ? -14.473 8.207 24.020 1.00 92.00 183 GLY A O 1
ATOM 1436 N N . ASP A 1 184 ? -13.816 7.416 22.020 1.00 92.44 184 ASP A N 1
ATOM 1437 C CA . ASP A 1 184 ? -14.745 8.227 21.230 1.00 92.44 184 ASP A CA 1
ATOM 1438 C C . ASP A 1 184 ? -16.188 7.743 21.394 1.00 92.44 184 ASP A C 1
ATOM 1440 O O . ASP A 1 184 ? -17.094 8.558 21.555 1.00 92.44 184 ASP A O 1
ATOM 1444 N N . ALA A 1 185 ? -16.406 6.426 21.460 1.00 93.56 185 ALA A N 1
ATOM 1445 C CA . ALA A 1 185 ? -17.718 5.858 21.753 1.00 93.56 185 ALA A CA 1
ATOM 1446 C C . ALA A 1 185 ? -18.245 6.322 23.120 1.00 93.56 185 ALA A C 1
ATOM 1448 O O . ALA A 1 185 ? -19.405 6.718 23.234 1.00 93.56 185 ALA A O 1
ATOM 1449 N N . LYS A 1 186 ? -17.383 6.353 24.147 1.00 94.06 186 LYS A N 1
ATOM 1450 C CA . LYS A 1 186 ? -17.739 6.872 25.476 1.00 94.06 186 LYS A CA 1
ATOM 1451 C C . LYS A 1 186 ? -18.117 8.356 25.429 1.00 94.06 186 LYS A C 1
ATOM 1453 O O . LYS A 1 186 ? -19.077 8.742 26.091 1.00 94.06 186 LYS A O 1
ATOM 1458 N N . LYS A 1 187 ? -17.395 9.173 24.653 1.00 93.69 187 LYS A N 1
ATOM 1459 C CA . LYS A 1 187 ? -17.707 10.603 24.460 1.00 93.69 187 LYS A CA 1
ATOM 1460 C C . LYS A 1 187 ? -19.032 10.811 23.717 1.00 93.69 187 LYS A C 1
ATOM 1462 O O . LYS A 1 187 ? -19.764 11.737 24.047 1.00 93.69 187 LYS A O 1
ATOM 1467 N N . ALA A 1 188 ? -19.353 9.944 22.757 1.00 92.06 188 ALA A N 1
ATOM 1468 C CA . ALA A 1 188 ? -20.585 10.015 21.970 1.00 92.06 188 ALA A CA 1
ATOM 1469 C C . ALA A 1 188 ? -21.841 9.507 22.717 1.00 92.06 188 ALA A C 1
ATOM 1471 O O . ALA A 1 188 ? -22.968 9.781 22.305 1.00 92.06 188 ALA A O 1
ATOM 1472 N N . GLY A 1 189 ? -21.678 8.795 23.837 1.00 91.75 189 GLY A N 1
ATOM 1473 C CA . GLY A 1 189 ? -22.781 8.369 24.702 1.00 91.75 189 GLY A CA 1
ATOM 1474 C C . GLY A 1 189 ? -23.516 7.116 24.208 1.00 91.75 189 GLY A C 1
ATOM 1475 O O . GLY A 1 189 ? -22.928 6.237 23.583 1.00 91.75 189 GLY A O 1
ATOM 1476 N N . LYS A 1 190 ? -24.817 7.001 24.520 1.00 82.94 190 LYS A N 1
ATOM 1477 C CA . LYS A 1 190 ? -25.614 5.762 24.347 1.00 82.94 190 LYS A CA 1
ATOM 1478 C C . LYS A 1 190 ? -25.716 5.245 22.900 1.00 82.94 190 LYS A C 1
ATOM 1480 O O . LYS A 1 190 ? -26.039 4.078 22.719 1.00 82.94 190 LYS A O 1
ATOM 1485 N N . GLY A 1 191 ? -25.442 6.080 21.895 1.00 84.44 191 GLY A N 1
ATOM 1486 C CA . GLY A 1 191 ? -25.433 5.687 20.479 1.00 84.44 191 GLY A CA 1
ATOM 1487 C C . GLY A 1 191 ? -24.066 5.244 19.946 1.00 84.44 191 GLY A C 1
ATOM 1488 O O . GLY A 1 191 ? -23.987 4.700 18.844 1.00 84.44 191 GLY A O 1
ATOM 1489 N N . GLY A 1 192 ? -22.992 5.459 20.713 1.00 94.25 192 GLY A N 1
ATOM 1490 C CA . GLY A 1 192 ? -21.627 5.297 20.227 1.00 94.25 192 GLY A CA 1
ATOM 1491 C C . GLY A 1 192 ? -21.320 6.211 19.036 1.00 94.25 192 GLY A C 1
ATOM 1492 O O . GLY A 1 192 ? -21.957 7.242 18.832 1.00 94.25 192 GLY A O 1
ATOM 1493 N N . ILE A 1 193 ? -20.320 5.836 18.248 1.00 95.19 193 ILE A N 1
ATOM 1494 C CA . ILE A 1 193 ? -19.862 6.626 17.101 1.00 95.19 193 ILE A CA 1
ATOM 1495 C C . ILE A 1 193 ? -20.876 6.481 15.955 1.00 95.19 193 ILE A C 1
ATOM 1497 O O . ILE A 1 193 ? -21.227 5.352 15.621 1.00 95.19 193 ILE A O 1
ATOM 1501 N N . PRO A 1 194 ? -21.354 7.563 15.322 1.00 95.06 194 PRO A N 1
ATOM 1502 C CA . PRO A 1 194 ? -22.172 7.469 14.110 1.00 95.06 194 PRO A CA 1
ATOM 1503 C C . PRO A 1 194 ? -21.424 6.819 12.932 1.00 95.06 194 PRO A C 1
ATOM 1505 O O . PRO A 1 194 ? -20.208 6.951 12.810 1.00 95.06 194 PRO A O 1
ATOM 1508 N N . GLU A 1 195 ? -22.133 6.135 12.031 1.00 94.88 195 GLU A N 1
ATOM 1509 C CA . GLU A 1 195 ? -21.504 5.419 10.905 1.00 94.88 195 GLU A CA 1
ATOM 1510 C C . GLU A 1 195 ? -20.751 6.342 9.941 1.00 94.88 195 GLU A C 1
ATOM 1512 O O . GLU A 1 195 ? -19.640 6.018 9.523 1.00 94.88 195 GLU A O 1
ATOM 1517 N N . ASN A 1 196 ? -21.318 7.508 9.632 1.00 94.19 196 ASN A N 1
ATOM 1518 C CA . ASN A 1 196 ? -20.673 8.534 8.813 1.00 94.19 196 ASN A CA 1
ATOM 1519 C C . ASN A 1 196 ? -19.409 9.094 9.488 1.00 94.19 196 ASN A C 1
ATOM 1521 O O . ASN A 1 196 ? -18.384 9.266 8.838 1.00 94.19 196 ASN A O 1
ATOM 1525 N N . ALA A 1 197 ? -19.446 9.316 10.805 1.00 93.81 197 ALA A N 1
ATOM 1526 C CA . ALA A 1 197 ? -18.282 9.764 11.565 1.00 93.81 197 ALA A CA 1
ATOM 1527 C C . ALA A 1 197 ? -17.169 8.704 11.595 1.00 93.81 197 ALA A C 1
ATOM 1529 O O . ALA A 1 197 ? -15.991 9.050 11.593 1.00 93.81 197 ALA A O 1
ATOM 1530 N N . PHE A 1 198 ? -17.524 7.415 11.601 1.00 95.06 198 PHE A N 1
ATOM 1531 C CA . PHE A 1 198 ? -16.552 6.327 11.494 1.00 95.06 198 PHE A CA 1
ATOM 1532 C C . PHE A 1 198 ? -15.914 6.256 10.100 1.00 95.06 198 PHE A C 1
ATOM 1534 O O . PHE A 1 198 ? -14.704 6.082 10.008 1.00 95.06 198 PHE A O 1
ATOM 1541 N N . GLN A 1 199 ? -16.689 6.445 9.026 1.00 93.75 199 GLN A N 1
ATOM 1542 C CA . GLN A 1 199 ? -16.149 6.481 7.658 1.00 93.75 199 GLN A CA 1
ATOM 1543 C C . GLN A 1 199 ? -15.100 7.588 7.486 1.00 93.75 199 GLN A C 1
ATOM 1545 O O . GLN A 1 199 ? -14.035 7.337 6.931 1.00 93.75 199 GLN A O 1
ATOM 1550 N N . LEU A 1 200 ? -15.356 8.778 8.039 1.00 93.56 200 LEU A N 1
ATOM 1551 C CA . LEU A 1 200 ? -14.423 9.912 7.991 1.00 93.56 200 LEU A CA 1
ATOM 1552 C C . LEU A 1 200 ? -13.129 9.691 8.790 1.00 93.56 200 LEU A C 1
ATOM 1554 O O . LEU A 1 200 ? -12.173 10.437 8.614 1.00 93.56 200 LEU A O 1
ATOM 1558 N N . LYS A 1 201 ? -13.078 8.681 9.669 1.00 93.75 201 LYS A N 1
ATOM 1559 C CA . LYS A 1 201 ? -11.853 8.304 10.391 1.00 93.75 201 LYS A CA 1
ATOM 1560 C C . LYS A 1 201 ? -10.929 7.411 9.565 1.00 93.75 201 LYS A C 1
ATOM 1562 O O . LYS A 1 201 ? -9.859 7.065 10.064 1.00 93.75 201 LYS A O 1
ATOM 1567 N N . PHE A 1 202 ? -11.332 6.974 8.371 1.00 95.38 202 PHE A N 1
ATOM 1568 C CA . PHE A 1 202 ? -10.505 6.093 7.558 1.00 95.38 202 PHE A CA 1
ATOM 1569 C C . PHE A 1 202 ? -9.391 6.872 6.845 1.00 95.38 202 PHE A C 1
ATOM 1571 O O . PHE A 1 202 ? -9.638 7.693 5.968 1.00 95.38 202 PHE A O 1
ATOM 1578 N N . ASN A 1 203 ? -8.149 6.575 7.212 1.00 94.31 203 ASN A N 1
ATOM 1579 C CA . ASN A 1 203 ? -6.940 7.169 6.668 1.00 94.31 203 ASN A CA 1
ATOM 1580 C C . ASN A 1 203 ? -6.444 6.343 5.486 1.00 94.31 203 ASN A C 1
ATOM 1582 O O . ASN A 1 203 ? -5.606 5.445 5.646 1.00 94.31 203 ASN A O 1
ATOM 1586 N N . SER A 1 204 ? -6.964 6.660 4.304 1.00 95.06 204 SER A N 1
ATOM 1587 C CA . SER A 1 204 ? -6.492 6.063 3.062 1.00 95.06 204 SER A CA 1
ATOM 1588 C C . SER A 1 204 ? -5.031 6.433 2.784 1.00 95.06 204 SER A C 1
ATOM 1590 O O . SER A 1 204 ? -4.554 7.515 3.137 1.00 95.06 204 SER A O 1
ATOM 1592 N N . LYS A 1 205 ? -4.301 5.504 2.163 1.00 95.19 205 LYS A N 1
ATOM 1593 C CA . LYS A 1 205 ? -2.980 5.764 1.565 1.00 95.19 205 LYS A CA 1
ATOM 1594 C C . LYS A 1 205 ? -3.048 5.893 0.045 1.00 95.19 205 LYS A C 1
ATOM 1596 O O . LYS A 1 205 ? -2.009 6.083 -0.587 1.00 95.19 205 LYS A O 1
ATOM 1601 N N . LEU A 1 206 ? -4.253 5.785 -0.509 1.00 96.69 206 LEU A N 1
ATOM 1602 C CA . LEU A 1 206 ? -4.565 6.063 -1.895 1.00 96.69 206 LEU A CA 1
ATOM 1603 C C . LEU A 1 206 ? -4.674 7.579 -2.078 1.00 96.69 206 LEU A C 1
ATOM 1605 O O . LEU A 1 206 ? -5.455 8.250 -1.404 1.00 96.69 206 LEU A O 1
ATOM 1609 N N . VAL A 1 207 ? -3.884 8.117 -2.994 1.00 95.38 207 VAL A N 1
ATOM 1610 C CA . VAL A 1 207 ? -3.882 9.532 -3.353 1.00 95.38 207 VAL A CA 1
ATOM 1611 C C . VAL A 1 207 ? -4.631 9.681 -4.670 1.00 95.38 207 VAL A C 1
ATOM 1613 O O . VAL A 1 207 ? -4.343 8.983 -5.645 1.00 95.38 207 VAL A O 1
ATOM 1616 N N . ALA A 1 208 ? -5.618 10.577 -4.681 1.00 93.38 208 ALA A N 1
ATOM 1617 C CA . ALA A 1 208 ? -6.382 10.924 -5.874 1.00 93.38 208 ALA A CA 1
ATOM 1618 C C . ALA A 1 208 ? -5.475 11.522 -6.969 1.00 93.38 208 ALA A C 1
ATOM 1620 O O . ALA A 1 208 ? -4.420 12.080 -6.650 1.00 93.38 208 ALA A O 1
ATOM 1621 N N . PRO A 1 209 ? -5.872 11.442 -8.252 1.00 88.25 209 PRO A N 1
ATOM 1622 C CA . PRO A 1 209 ? -5.149 12.141 -9.308 1.00 88.25 209 PRO A CA 1
ATOM 1623 C C . PRO A 1 209 ? -5.097 13.647 -9.030 1.00 88.25 209 PRO A C 1
ATOM 1625 O O . PRO A 1 209 ? -6.064 14.234 -8.541 1.00 88.25 209 PRO A O 1
ATOM 1628 N N . ASN A 1 210 ? -3.987 14.280 -9.408 1.00 86.31 210 ASN A N 1
ATOM 1629 C CA . ASN A 1 210 ? -3.847 15.732 -9.403 1.00 86.31 210 ASN A CA 1
ATOM 1630 C C . ASN A 1 210 ? -3.484 16.205 -10.822 1.00 86.31 210 ASN A C 1
ATOM 1632 O O . ASN A 1 210 ? -2.295 16.254 -11.159 1.00 86.31 210 ASN A O 1
ATOM 1636 N N . PRO A 1 211 ? -4.490 16.527 -11.661 1.00 81.06 211 PRO A N 1
ATOM 1637 C CA . PRO A 1 211 ? -4.276 16.973 -13.037 1.00 81.06 211 PRO A CA 1
ATOM 1638 C C . PRO A 1 211 ? -3.433 18.246 -13.134 1.00 81.06 211 PRO A C 1
ATOM 1640 O O . PRO A 1 211 ? -2.608 18.350 -14.038 1.00 81.06 211 PRO A O 1
ATOM 1643 N N . ASP A 1 212 ? -3.582 19.168 -12.179 1.00 78.88 212 ASP A N 1
ATOM 1644 C CA . ASP A 1 212 ? -2.866 20.450 -12.173 1.00 78.88 212 ASP A CA 1
ATOM 1645 C C . ASP A 1 212 ? -1.354 20.254 -12.016 1.00 78.88 212 ASP A C 1
ATOM 1647 O O . ASP A 1 212 ? -0.557 20.965 -12.625 1.00 78.88 212 ASP A O 1
ATOM 1651 N N . LYS A 1 213 ? -0.953 19.245 -11.232 1.00 79.50 213 LYS A N 1
ATOM 1652 C CA . LYS A 1 213 ? 0.453 18.858 -11.036 1.00 79.50 213 LYS A CA 1
ATOM 1653 C C . LYS A 1 213 ? 0.912 17.733 -11.975 1.00 79.50 213 LYS A C 1
ATOM 1655 O O . LYS A 1 213 ? 2.058 17.295 -11.890 1.00 79.50 213 LYS A O 1
ATOM 1660 N N . GLY A 1 214 ? 0.033 17.244 -12.853 1.00 78.38 214 GLY A N 1
ATOM 1661 C CA . GLY A 1 214 ? 0.313 16.128 -13.762 1.00 78.38 214 GLY A CA 1
ATOM 1662 C C . GLY A 1 214 ? 0.571 14.791 -13.057 1.00 78.38 214 GLY A C 1
ATOM 1663 O O . GLY A 1 214 ? 1.263 13.933 -13.609 1.00 78.38 214 GLY A O 1
ATOM 1664 N N . TYR A 1 215 ? 0.058 14.605 -11.836 1.00 82.12 215 TYR A N 1
ATOM 1665 C CA . TYR A 1 215 ? 0.228 13.365 -11.081 1.00 82.12 215 TYR A CA 1
ATOM 1666 C C . TYR A 1 215 ? -0.945 12.409 -11.304 1.00 82.12 215 TYR A C 1
ATOM 1668 O O . TYR A 1 215 ? -2.104 12.744 -11.046 1.00 82.12 215 TYR A O 1
ATOM 1676 N N . ALA A 1 216 ? -0.616 11.190 -11.735 1.00 90.44 216 ALA A N 1
ATOM 1677 C CA . ALA A 1 216 ? -1.520 10.046 -11.734 1.00 90.44 216 ALA A CA 1
ATOM 1678 C C . ALA A 1 216 ? -1.943 9.687 -10.292 1.00 90.44 216 ALA A C 1
ATOM 1680 O O . ALA A 1 216 ? -1.223 10.027 -9.336 1.00 90.44 216 ALA A O 1
ATOM 1681 N N . PRO A 1 217 ? -3.083 8.990 -10.102 1.00 95.19 217 PRO A N 1
ATOM 1682 C CA . PRO A 1 217 ? -3.381 8.434 -8.792 1.00 95.19 217 PRO A CA 1
ATOM 1683 C C . PRO A 1 217 ? -2.251 7.496 -8.374 1.00 95.19 217 PRO A C 1
ATOM 1685 O O . PRO A 1 217 ? -1.599 6.864 -9.205 1.00 95.19 217 PRO A O 1
ATOM 1688 N N . ASN A 1 218 ? -1.986 7.420 -7.078 1.00 96.38 218 ASN A N 1
ATOM 1689 C CA . ASN A 1 218 ? -0.904 6.587 -6.575 1.00 96.38 218 ASN A CA 1
ATOM 1690 C C . ASN A 1 218 ? -1.231 6.024 -5.197 1.00 96.38 218 ASN A C 1
ATOM 1692 O O . ASN A 1 218 ? -2.022 6.588 -4.442 1.00 96.38 218 ASN A O 1
ATOM 1696 N N . LEU A 1 219 ? -0.602 4.900 -4.871 1.00 97.50 219 LEU A N 1
ATOM 1697 C CA . LEU A 1 219 ? -0.720 4.261 -3.569 1.00 97.50 219 LEU A CA 1
ATOM 1698 C C . LEU A 1 219 ? 0.605 4.362 -2.826 1.00 97.50 219 LEU A C 1
ATOM 1700 O O . LEU A 1 219 ? 1.643 3.916 -3.321 1.00 97.50 219 LEU A O 1
ATOM 1704 N N . ARG A 1 220 ? 0.558 4.896 -1.603 1.00 95.38 220 ARG A N 1
ATOM 1705 C CA . ARG A 1 220 ? 1.716 4.923 -0.709 1.00 95.38 220 ARG A CA 1
ATOM 1706 C C . ARG A 1 220 ? 1.847 3.608 0.058 1.00 95.38 220 ARG A C 1
ATOM 1708 O O . ARG A 1 220 ? 0.931 3.173 0.753 1.00 95.38 220 ARG A O 1
ATOM 1715 N N . VAL A 1 221 ? 3.038 3.027 -0.000 1.00 95.44 221 VAL A N 1
ATOM 1716 C CA . VAL A 1 221 ? 3.401 1.747 0.610 1.00 95.44 221 VAL A CA 1
ATOM 1717 C C . VAL A 1 221 ? 4.598 1.945 1.534 1.00 95.44 221 VAL A C 1
ATOM 1719 O O . VAL A 1 221 ? 5.494 2.744 1.263 1.00 95.44 221 VAL A O 1
ATOM 1722 N N . PHE A 1 222 ? 4.616 1.224 2.652 1.00 94.94 222 PHE A N 1
ATOM 1723 C CA . PHE A 1 222 ? 5.744 1.217 3.575 1.00 94.94 222 PHE A CA 1
ATOM 1724 C C . PHE A 1 222 ? 6.890 0.338 3.053 1.00 94.94 222 PHE A C 1
ATOM 1726 O O . PHE A 1 222 ? 6.657 -0.773 2.584 1.00 94.94 222 PHE A O 1
ATOM 1733 N N . VAL A 1 223 ? 8.128 0.802 3.192 1.00 94.75 223 VAL A N 1
ATOM 1734 C CA . VAL A 1 223 ? 9.345 0.052 2.862 1.00 94.75 223 VAL A CA 1
ATOM 1735 C C . VAL A 1 223 ? 10.112 -0.166 4.164 1.00 94.75 223 VAL A C 1
ATOM 1737 O O . VAL A 1 223 ? 10.555 0.791 4.793 1.00 94.75 223 VAL A O 1
ATOM 1740 N N . GLU A 1 224 ? 10.230 -1.418 4.608 1.00 91.81 224 GLU A N 1
ATOM 1741 C CA . GLU A 1 224 ? 10.997 -1.743 5.815 1.00 91.81 224 GLU A CA 1
ATOM 1742 C C . GLU A 1 224 ? 12.499 -1.637 5.533 1.00 91.81 224 GLU A C 1
ATOM 1744 O O . GLU A 1 224 ? 12.998 -2.248 4.588 1.00 91.81 224 GLU A O 1
ATOM 1749 N N . THR A 1 225 ? 13.212 -0.877 6.360 1.00 90.31 225 THR A N 1
ATOM 1750 C CA . THR A 1 225 ? 14.659 -0.635 6.230 1.00 90.31 225 THR A CA 1
ATOM 1751 C C . THR A 1 225 ? 15.445 -1.072 7.460 1.00 90.31 225 THR A C 1
ATOM 1753 O O . THR A 1 225 ? 16.675 -1.067 7.437 1.00 90.31 225 THR A O 1
ATOM 1756 N N . ASP A 1 226 ? 14.757 -1.485 8.528 1.00 88.38 226 ASP A N 1
ATOM 1757 C CA . ASP A 1 226 ? 15.381 -2.054 9.713 1.00 88.38 226 ASP A CA 1
ATOM 1758 C C . ASP A 1 226 ? 15.885 -3.480 9.412 1.00 88.38 226 ASP A C 1
ATOM 1760 O O . ASP A 1 226 ? 15.072 -4.385 9.188 1.00 88.38 226 ASP A O 1
ATOM 1764 N N . PRO A 1 227 ? 17.209 -3.729 9.442 1.00 86.00 227 PRO A N 1
ATOM 1765 C CA . PRO A 1 227 ? 17.774 -5.040 9.130 1.00 86.00 227 PRO A CA 1
ATOM 1766 C C . PRO A 1 227 ? 17.436 -6.108 10.180 1.00 86.00 227 PRO A C 1
ATOM 1768 O O . PRO A 1 227 ? 17.650 -7.294 9.932 1.00 86.00 227 PRO A O 1
ATOM 1771 N N . THR A 1 228 ? 16.923 -5.717 11.353 1.00 87.69 228 THR A N 1
ATOM 1772 C CA . THR A 1 228 ? 16.442 -6.660 12.376 1.00 87.69 228 THR A CA 1
ATOM 1773 C C . THR A 1 228 ? 15.052 -7.213 12.060 1.00 87.69 228 THR A C 1
ATOM 1775 O O . THR A 1 228 ? 14.615 -8.193 12.668 1.00 87.69 228 THR A O 1
ATOM 1778 N N . LYS A 1 229 ? 14.359 -6.610 11.089 1.00 87.00 229 LYS A N 1
ATOM 1779 C CA . LYS A 1 229 ? 13.045 -7.026 10.605 1.00 87.00 229 LYS A CA 1
ATOM 1780 C C . LYS A 1 229 ? 13.152 -7.613 9.203 1.00 87.00 229 LYS A C 1
ATOM 1782 O O . LYS A 1 229 ? 14.190 -7.580 8.546 1.00 87.00 229 LYS A O 1
ATOM 1787 N N . GLN A 1 230 ? 12.047 -8.181 8.733 1.00 86.12 230 GLN A N 1
ATOM 1788 C CA . GLN A 1 230 ? 11.971 -8.692 7.372 1.00 86.12 230 GLN A CA 1
ATOM 1789 C C . GLN A 1 230 ? 11.899 -7.528 6.376 1.00 86.12 230 GLN A C 1
ATOM 1791 O O . GLN A 1 230 ? 10.832 -6.958 6.158 1.00 86.12 230 GLN A O 1
ATOM 1796 N N . MET A 1 231 ? 13.040 -7.206 5.767 1.00 91.44 231 MET A N 1
ATOM 1797 C CA . MET A 1 231 ? 13.127 -6.252 4.661 1.00 91.44 231 MET A CA 1
ATOM 1798 C C . MET A 1 231 ? 12.493 -6.819 3.378 1.00 91.44 231 MET A C 1
ATOM 1800 O O . MET A 1 231 ? 12.503 -8.042 3.177 1.00 91.44 231 MET A O 1
ATOM 1804 N N . PRO A 1 232 ? 11.970 -5.959 2.484 1.00 94.38 232 PRO A N 1
ATOM 1805 C CA . PRO A 1 232 ? 11.505 -6.397 1.179 1.00 94.38 232 PRO A CA 1
ATOM 1806 C C . PRO A 1 232 ? 12.658 -6.957 0.346 1.00 94.38 232 PRO A C 1
ATOM 1808 O O . PRO A 1 232 ? 13.801 -6.500 0.415 1.00 94.38 232 PRO A O 1
ATOM 1811 N N . LYS A 1 233 ? 12.342 -7.933 -0.503 1.00 95.94 233 LYS A N 1
ATOM 1812 C CA . LYS A 1 233 ? 13.262 -8.388 -1.541 1.00 95.94 233 LYS A CA 1
ATOM 1813 C C . LYS A 1 233 ? 13.278 -7.351 -2.666 1.00 95.94 233 LYS A C 1
ATOM 1815 O O . LYS A 1 233 ? 12.287 -7.227 -3.375 1.00 95.94 233 LYS A O 1
ATOM 1820 N N . ILE A 1 234 ? 14.389 -6.637 -2.834 1.00 95.75 234 ILE A N 1
ATOM 1821 C CA . ILE A 1 234 ? 14.568 -5.666 -3.922 1.00 95.75 234 ILE A CA 1
ATOM 1822 C C . ILE A 1 234 ? 15.464 -6.277 -4.997 1.00 95.75 234 ILE A C 1
ATOM 1824 O O . ILE A 1 234 ? 16.554 -6.783 -4.700 1.00 95.75 234 ILE A O 1
ATOM 1828 N N . GLN A 1 235 ? 15.005 -6.260 -6.245 1.00 96.00 235 GLN A N 1
ATOM 1829 C CA . GLN A 1 235 ? 15.743 -6.795 -7.385 1.00 96.00 235 GLN A CA 1
ATOM 1830 C C . GLN A 1 235 ? 15.686 -5.845 -8.578 1.00 96.00 235 GLN A C 1
ATOM 1832 O O . GLN A 1 235 ? 14.768 -5.042 -8.704 1.00 96.00 235 GLN A O 1
ATOM 1837 N N . LYS A 1 236 ? 16.678 -5.950 -9.460 1.00 94.44 236 LYS A N 1
ATOM 1838 C CA . LYS A 1 236 ? 16.771 -5.181 -10.703 1.00 94.44 236 LYS A CA 1
ATOM 1839 C C . LYS A 1 236 ? 16.791 -6.123 -11.896 1.00 94.44 236 LYS A C 1
ATOM 1841 O O . LYS A 1 236 ? 17.433 -7.174 -11.837 1.00 94.44 236 LYS A O 1
ATOM 1846 N N . MET A 1 237 ? 16.109 -5.750 -12.969 1.00 93.44 237 MET A N 1
ATOM 1847 C CA . MET A 1 237 ? 16.074 -6.498 -14.225 1.00 93.44 237 MET A CA 1
ATOM 1848 C C . MET A 1 237 ? 15.829 -5.556 -15.408 1.00 93.44 237 MET A C 1
ATOM 1850 O O . MET A 1 237 ? 15.398 -4.421 -15.229 1.00 93.44 237 MET A O 1
ATOM 1854 N N . HIS A 1 238 ? 16.110 -6.021 -16.624 1.00 90.94 238 HIS A N 1
ATOM 1855 C CA . HIS A 1 238 ? 15.772 -5.320 -17.859 1.00 90.94 238 HIS A CA 1
ATOM 1856 C C . HIS A 1 238 ? 14.557 -5.989 -18.483 1.00 90.94 238 HIS A C 1
ATOM 1858 O O . HIS A 1 238 ? 14.573 -7.203 -18.698 1.00 90.94 238 HIS A O 1
ATOM 1864 N N . LEU A 1 239 ? 13.562 -5.191 -18.852 1.00 84.88 239 LEU A N 1
ATOM 1865 C CA . LEU A 1 239 ? 12.504 -5.614 -19.750 1.00 84.88 239 LEU A CA 1
ATOM 1866 C C . LEU A 1 239 ? 13.009 -5.568 -21.199 1.00 84.88 239 LEU A C 1
ATOM 1868 O O . LEU A 1 239 ? 13.520 -4.559 -21.673 1.00 84.88 239 LEU A O 1
ATOM 1872 N N . ARG A 1 240 ? 12.888 -6.672 -21.917 1.00 83.62 240 ARG A N 1
ATOM 1873 C CA . ARG A 1 240 ? 13.305 -6.858 -23.307 1.00 83.62 240 ARG A CA 1
ATOM 1874 C C . ARG A 1 240 ? 12.075 -7.008 -24.199 1.00 83.62 240 ARG A C 1
ATOM 1876 O O . ARG A 1 240 ? 10.972 -7.272 -23.722 1.00 83.62 240 ARG A O 1
ATOM 1883 N N . GLU A 1 241 ? 12.295 -6.876 -25.504 1.00 77.56 241 GLU A N 1
ATOM 1884 C CA . GLU A 1 241 ? 11.264 -7.088 -26.522 1.00 77.56 241 GLU A CA 1
ATOM 1885 C C . GLU A 1 241 ? 10.543 -8.432 -26.346 1.00 77.56 241 GLU A C 1
ATOM 1887 O O . GLU A 1 241 ? 11.139 -9.443 -25.954 1.00 77.56 241 GLU A O 1
ATOM 1892 N N . GLY A 1 242 ? 9.243 -8.433 -26.644 1.00 70.62 242 GLY A N 1
ATOM 1893 C CA . GLY A 1 242 ? 8.394 -9.605 -26.454 1.00 70.62 242 GLY A CA 1
ATOM 1894 C C . GLY A 1 242 ? 8.184 -9.958 -24.982 1.00 70.62 242 GLY A C 1
ATOM 1895 O O . GLY A 1 242 ? 8.064 -11.141 -24.668 1.00 70.62 242 GLY A O 1
ATOM 1896 N N . ASN A 1 243 ? 8.150 -8.952 -24.099 1.00 74.12 243 ASN A N 1
ATOM 1897 C CA . ASN A 1 243 ? 7.747 -9.086 -22.699 1.00 74.12 243 ASN A CA 1
ATOM 1898 C C . ASN A 1 243 ? 8.696 -9.948 -21.848 1.00 74.12 243 ASN A C 1
ATOM 1900 O O . ASN A 1 243 ? 8.292 -10.543 -20.857 1.00 74.12 243 ASN A O 1
ATOM 1904 N N . LYS A 1 244 ? 9.976 -10.041 -22.216 1.00 79.00 244 LYS A N 1
ATOM 1905 C CA . LYS A 1 244 ? 10.940 -10.909 -21.518 1.00 79.00 244 LYS A CA 1
ATOM 1906 C C . LYS A 1 244 ? 11.761 -10.117 -20.517 1.00 79.00 244 LYS A C 1
ATOM 1908 O O . LYS A 1 244 ? 12.256 -9.053 -20.857 1.00 79.00 244 LYS A O 1
ATOM 1913 N N . CYS A 1 245 ? 12.010 -10.661 -19.332 1.00 85.38 245 CYS A N 1
ATOM 1914 C CA . CYS A 1 245 ? 12.930 -10.046 -18.372 1.00 85.38 245 CYS A CA 1
ATOM 1915 C C . CYS A 1 245 ? 14.284 -10.765 -18.353 1.00 85.38 245 CYS A C 1
ATOM 1917 O O . CYS A 1 245 ? 14.358 -11.989 -18.494 1.00 85.38 245 CYS A O 1
ATOM 1919 N N . THR A 1 246 ? 15.367 -10.014 -18.160 1.00 88.31 246 THR A N 1
ATOM 1920 C CA . THR A 1 246 ? 16.675 -10.590 -17.813 1.00 88.31 246 THR A CA 1
ATOM 1921 C C . THR A 1 246 ? 16.661 -11.160 -16.389 1.00 88.31 246 THR A C 1
ATOM 1923 O O . THR A 1 246 ? 15.786 -10.843 -15.582 1.00 88.31 246 THR A O 1
ATOM 1926 N N . ARG A 1 247 ? 17.636 -12.013 -16.051 1.00 89.25 247 ARG A N 1
ATOM 1927 C CA . ARG A 1 247 ? 17.729 -12.627 -14.719 1.00 89.25 247 A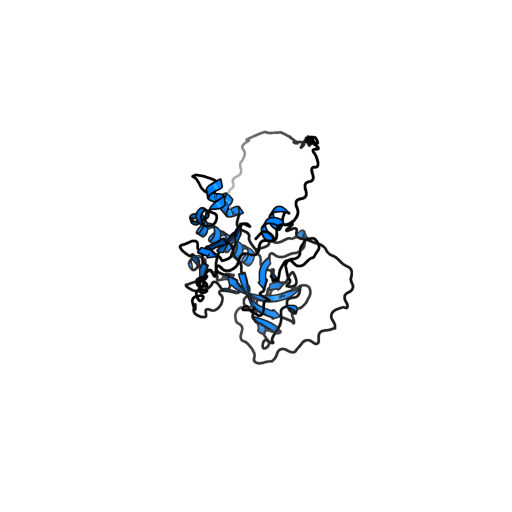RG A CA 1
ATOM 1928 C C . ARG A 1 247 ? 17.899 -11.547 -13.643 1.00 89.25 247 ARG A C 1
ATOM 1930 O O . ARG A 1 247 ? 18.848 -10.766 -13.745 1.00 89.25 247 ARG A O 1
ATOM 1937 N N . PRO A 1 248 ? 17.076 -11.541 -12.582 1.00 91.62 248 PRO A N 1
ATOM 1938 C CA . PRO A 1 248 ? 17.141 -10.510 -11.558 1.00 91.62 248 PRO A CA 1
ATOM 1939 C C . PRO A 1 248 ? 18.501 -10.478 -10.861 1.00 91.62 248 PRO A C 1
ATOM 1941 O O . PRO A 1 248 ? 19.000 -11.512 -10.409 1.00 91.62 248 PRO A O 1
ATOM 1944 N N . ILE A 1 249 ? 19.052 -9.278 -10.705 1.00 94.06 249 ILE A N 1
ATOM 1945 C CA . ILE A 1 249 ? 20.194 -9.005 -9.828 1.00 94.06 249 ILE A CA 1
ATOM 1946 C C . ILE A 1 249 ? 19.701 -8.361 -8.532 1.00 94.06 249 ILE A C 1
ATOM 1948 O O . ILE A 1 249 ? 18.595 -7.823 -8.468 1.00 94.06 249 ILE A O 1
ATOM 1952 N N . LYS A 1 250 ? 20.501 -8.435 -7.468 1.00 95.62 250 LYS A N 1
ATOM 1953 C CA . LYS A 1 250 ? 20.151 -7.812 -6.188 1.00 95.62 250 LYS A CA 1
ATOM 1954 C C . LYS A 1 250 ? 20.136 -6.284 -6.336 1.00 95.62 250 LYS A C 1
ATOM 1956 O O . LYS A 1 250 ? 21.098 -5.714 -6.845 1.00 95.62 250 LYS A O 1
ATOM 1961 N N . GLY A 1 251 ? 19.058 -5.652 -5.881 1.00 93.25 251 GLY A N 1
ATOM 1962 C CA . GLY A 1 251 ? 18.988 -4.208 -5.666 1.00 93.25 251 GLY A CA 1
ATOM 1963 C C . GLY A 1 251 ? 18.996 -3.864 -4.179 1.00 93.25 251 GLY A C 1
ATOM 1964 O O . GLY A 1 251 ? 19.039 -4.751 -3.316 1.00 93.25 251 GLY A O 1
ATOM 1965 N N . ASP A 1 252 ? 18.941 -2.573 -3.884 1.00 92.81 252 ASP A N 1
ATOM 1966 C CA . ASP A 1 252 ? 18.798 -2.042 -2.534 1.00 92.81 252 ASP A CA 1
ATOM 1967 C C . ASP A 1 252 ? 17.832 -0.847 -2.478 1.00 92.81 252 ASP A C 1
ATOM 1969 O O . ASP A 1 252 ? 17.231 -0.446 -3.473 1.00 92.81 252 ASP A O 1
ATOM 1973 N N . VAL A 1 253 ? 17.627 -0.307 -1.277 1.00 91.12 253 VAL A N 1
ATOM 1974 C CA . VAL A 1 253 ? 16.678 0.790 -1.040 1.00 91.12 253 VAL A CA 1
ATOM 1975 C C . VAL A 1 253 ? 17.075 2.097 -1.733 1.00 91.12 253 VAL A C 1
ATOM 1977 O O . VAL A 1 253 ? 16.201 2.921 -1.983 1.00 91.12 253 VAL A O 1
ATOM 1980 N N . ASN A 1 254 ? 18.352 2.287 -2.077 1.00 90.38 254 ASN A N 1
ATOM 1981 C CA . ASN A 1 254 ? 18.825 3.468 -2.800 1.00 90.38 254 ASN A CA 1
ATOM 1982 C C . ASN A 1 254 ? 18.515 3.384 -4.300 1.00 90.38 254 ASN A C 1
ATOM 1984 O O . ASN A 1 254 ? 18.515 4.412 -4.970 1.00 90.38 254 ASN A O 1
ATOM 1988 N N . ASP A 1 255 ? 18.213 2.191 -4.823 1.00 93.12 255 ASP A N 1
ATOM 1989 C CA . ASP A 1 255 ? 17.731 2.020 -6.197 1.00 93.12 255 ASP A CA 1
ATOM 1990 C C . ASP A 1 255 ? 16.260 2.471 -6.359 1.00 93.12 255 ASP A C 1
ATOM 1992 O O . ASP A 1 255 ? 15.783 2.665 -7.480 1.00 93.12 255 ASP A O 1
ATOM 1996 N N . LEU A 1 256 ? 15.526 2.659 -5.254 1.00 93.25 256 LEU A N 1
ATOM 1997 C CA . LEU A 1 256 ? 14.124 3.092 -5.236 1.00 93.25 256 LEU A CA 1
ATOM 1998 C C . LEU A 1 256 ? 14.005 4.613 -5.423 1.00 93.25 256 LEU A C 1
ATOM 2000 O O . LEU A 1 256 ? 13.584 5.348 -4.528 1.00 93.25 256 LEU A O 1
ATOM 2004 N N . VAL A 1 257 ? 14.401 5.094 -6.596 1.00 92.38 257 VAL A N 1
ATOM 2005 C CA . VAL A 1 257 ? 14.438 6.523 -6.931 1.00 92.38 257 VAL A CA 1
ATOM 2006 C C . VAL A 1 257 ? 13.166 7.001 -7.635 1.00 92.38 257 VAL A C 1
ATOM 2008 O O . VAL A 1 257 ? 12.421 6.224 -8.234 1.00 92.38 257 VAL A O 1
ATOM 2011 N N . ARG A 1 258 ? 12.932 8.316 -7.605 1.00 90.88 258 ARG A N 1
ATOM 2012 C CA . ARG A 1 258 ? 11.901 8.977 -8.412 1.00 90.88 258 ARG A CA 1
ATOM 2013 C C . ARG A 1 258 ? 12.050 8.606 -9.891 1.00 90.88 258 ARG A C 1
ATOM 2015 O O . ARG A 1 258 ? 13.138 8.672 -10.453 1.00 90.88 258 ARG A O 1
ATOM 2022 N N . GLY A 1 259 ? 10.931 8.276 -10.523 1.00 87.69 259 GLY A N 1
ATOM 2023 C CA . GLY A 1 259 ? 10.848 7.873 -11.922 1.00 87.69 259 GLY A CA 1
ATOM 2024 C C . GLY A 1 259 ? 11.184 6.404 -12.177 1.00 87.69 259 GLY A C 1
ATOM 2025 O O . GLY A 1 259 ? 11.088 5.980 -13.324 1.00 87.69 259 GLY A O 1
ATOM 2026 N N . ALA A 1 260 ? 11.550 5.624 -11.153 1.00 91.50 260 ALA A N 1
ATOM 2027 C CA . ALA A 1 260 ? 11.800 4.197 -11.318 1.00 91.50 260 ALA A CA 1
ATOM 2028 C C . ALA A 1 260 ? 10.536 3.463 -11.791 1.00 91.50 260 ALA A C 1
ATOM 2030 O O . ALA A 1 260 ? 9.441 3.702 -11.281 1.00 91.50 260 AL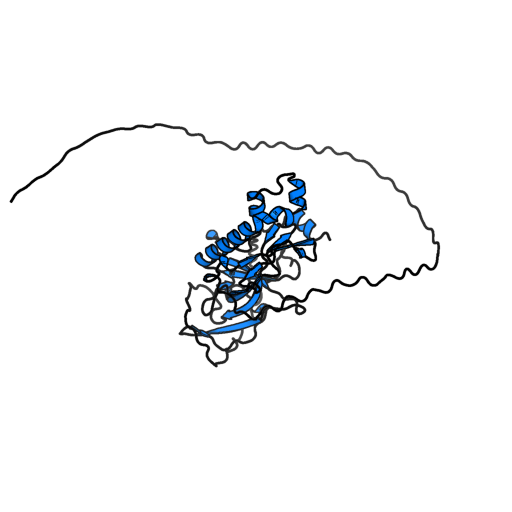A A O 1
ATOM 2031 N N . ALA A 1 261 ? 10.705 2.545 -12.740 1.00 94.31 261 ALA A N 1
ATOM 2032 C CA . ALA A 1 261 ? 9.685 1.585 -13.129 1.00 94.31 261 ALA A CA 1
ATOM 2033 C C . ALA A 1 261 ? 9.722 0.399 -12.158 1.00 94.31 261 ALA A C 1
ATOM 2035 O O . ALA A 1 261 ? 10.745 -0.284 -12.058 1.00 94.31 261 ALA A O 1
ATOM 2036 N N . VAL A 1 262 ? 8.635 0.180 -11.420 1.00 95.44 262 VAL A N 1
ATOM 2037 C CA . VAL A 1 262 ? 8.566 -0.807 -10.339 1.00 95.44 262 VAL A CA 1
ATOM 2038 C C . VAL A 1 262 ? 7.389 -1.764 -10.486 1.00 95.44 262 VAL A C 1
ATOM 2040 O O . VAL A 1 262 ? 6.287 -1.376 -10.870 1.00 95.44 262 VAL A O 1
ATOM 2043 N N . VAL A 1 263 ? 7.610 -3.015 -10.097 1.00 96.25 263 VAL A N 1
ATOM 2044 C CA . VAL A 1 263 ? 6.564 -4.013 -9.856 1.00 96.25 263 VAL A CA 1
ATOM 2045 C C . VAL A 1 263 ? 6.606 -4.358 -8.380 1.00 96.25 263 VAL A C 1
ATOM 2047 O O . VAL A 1 263 ? 7.619 -4.841 -7.874 1.00 96.25 263 VAL A O 1
ATOM 2050 N N . MET A 1 264 ? 5.525 -4.048 -7.667 1.00 96.31 264 MET A N 1
ATOM 2051 C CA . MET A 1 264 ? 5.505 -4.118 -6.211 1.00 96.31 264 MET A CA 1
ATOM 2052 C C . MET A 1 264 ? 4.515 -5.164 -5.715 1.00 96.31 264 MET A C 1
ATOM 2054 O O . MET A 1 264 ? 3.334 -5.156 -6.068 1.00 96.31 264 MET A O 1
ATOM 2058 N N . VAL A 1 265 ? 5.008 -6.020 -4.826 1.00 97.44 265 VAL A N 1
ATOM 2059 C CA . VAL A 1 265 ? 4.200 -6.900 -3.990 1.00 97.44 265 VAL A CA 1
ATOM 2060 C C . VAL A 1 265 ? 4.147 -6.310 -2.591 1.00 97.44 265 VAL A C 1
ATOM 2062 O O . VAL A 1 265 ? 5.180 -5.999 -1.988 1.00 97.44 265 VAL A O 1
ATOM 2065 N N . ILE A 1 266 ? 2.935 -6.176 -2.070 1.00 97.38 266 ILE A N 1
ATOM 2066 C CA . ILE A 1 266 ? 2.661 -5.592 -0.764 1.00 97.38 266 ILE A CA 1
ATOM 2067 C C . ILE A 1 266 ? 1.908 -6.574 0.119 1.00 97.38 266 ILE A C 1
ATOM 2069 O O . ILE A 1 266 ? 1.123 -7.386 -0.355 1.00 97.38 266 ILE A O 1
ATOM 2073 N N . SER A 1 267 ? 2.117 -6.482 1.424 1.00 96.44 267 SER A N 1
ATOM 2074 C CA . SER A 1 267 ? 1.510 -7.366 2.411 1.00 96.44 267 SER A CA 1
ATOM 2075 C C . SER A 1 267 ? 0.931 -6.554 3.558 1.00 96.44 267 SER A C 1
ATOM 2077 O O . SER A 1 267 ? 1.594 -5.666 4.111 1.00 96.44 267 SER A O 1
ATOM 2079 N N . LEU A 1 268 ? -0.311 -6.855 3.937 1.00 95.31 268 LEU A N 1
ATOM 2080 C CA . LEU A 1 268 ? -0.993 -6.154 5.020 1.00 95.31 268 LEU A CA 1
ATOM 2081 C C . LEU A 1 268 ? -0.307 -6.453 6.355 1.00 95.31 268 LEU A C 1
ATOM 2083 O O . LEU A 1 268 ? -0.085 -7.607 6.716 1.00 95.31 268 LEU A O 1
ATOM 2087 N N . VAL A 1 269 ? 0.055 -5.427 7.114 1.00 90.94 269 VAL A N 1
ATOM 2088 C CA . VAL A 1 269 ? 0.708 -5.565 8.418 1.00 90.94 269 VAL A CA 1
ATOM 2089 C C . VAL A 1 269 ? -0.359 -5.733 9.500 1.00 90.94 269 VAL A C 1
ATOM 2091 O O . VAL A 1 269 ? -1.047 -4.778 9.841 1.00 90.94 269 VAL A O 1
ATOM 2094 N N . ARG A 1 270 ? -0.456 -6.946 10.069 1.00 85.50 270 ARG A N 1
ATOM 2095 C CA . ARG A 1 270 ? -1.386 -7.376 11.144 1.00 85.50 270 ARG A CA 1
ATOM 2096 C C . ARG A 1 270 ? -2.874 -7.389 10.764 1.00 85.50 270 ARG A C 1
ATOM 2098 O O . ARG A 1 270 ? -3.539 -8.392 11.006 1.00 85.50 270 ARG A O 1
ATOM 2105 N N . GLY A 1 271 ? -3.398 -6.306 10.197 1.00 93.06 271 GLY A N 1
ATOM 2106 C CA . GLY A 1 271 ? -4.817 -6.136 9.899 1.00 93.06 271 GLY A CA 1
ATOM 2107 C C . GLY A 1 271 ? -5.190 -4.672 9.676 1.00 93.06 271 GLY A C 1
ATOM 2108 O O . GLY A 1 271 ? -4.343 -3.847 9.332 1.00 93.06 271 GLY A O 1
ATOM 2109 N N . VAL A 1 272 ? -6.462 -4.349 9.898 1.00 95.88 272 VAL A N 1
ATOM 2110 C CA . VAL A 1 272 ? -6.962 -2.971 9.861 1.00 95.88 272 VAL A CA 1
ATOM 2111 C C . VAL A 1 272 ? -6.837 -2.379 11.259 1.00 95.88 272 VAL A C 1
ATOM 2113 O O . VAL A 1 272 ? -7.468 -2.870 12.197 1.00 95.88 272 VAL A O 1
ATOM 2116 N N . TYR A 1 273 ? -5.990 -1.365 11.413 1.00 93.94 273 TYR A N 1
ATOM 2117 C CA . TYR A 1 273 ? -5.710 -0.737 12.701 1.00 93.94 273 TYR A CA 1
ATOM 2118 C C . TYR A 1 273 ? -6.687 0.406 12.981 1.00 93.94 273 TYR A C 1
ATOM 2120 O O . TYR A 1 273 ? -7.214 1.024 12.062 1.00 93.94 273 TYR A O 1
ATOM 2128 N N . ALA A 1 274 ? -6.889 0.709 14.256 1.00 93.25 274 ALA A N 1
ATOM 2129 C CA . ALA A 1 274 ? -7.576 1.870 14.790 1.00 93.25 274 ALA A CA 1
ATOM 2130 C C . ALA A 1 274 ? -6.729 2.442 15.931 1.00 93.25 274 ALA A C 1
ATOM 2132 O O . ALA A 1 274 ? -6.441 1.766 16.921 1.00 93.25 274 ALA A O 1
ATOM 2133 N N . GLY A 1 275 ? -6.305 3.689 15.772 1.00 88.31 275 GLY A N 1
ATOM 2134 C CA . GLY A 1 275 ? -5.493 4.416 16.741 1.00 88.31 275 GLY A CA 1
ATOM 2135 C C . GLY A 1 275 ? -5.952 5.863 16.861 1.00 88.31 275 GLY A C 1
ATOM 2136 O O . GLY A 1 275 ? -6.973 6.250 16.301 1.00 88.31 275 GLY A O 1
ATOM 2137 N N . GLN A 1 276 ? -5.186 6.685 17.573 1.00 84.19 276 GLN A N 1
ATOM 2138 C CA . GLN A 1 276 ? -5.541 8.095 17.787 1.00 84.19 276 GLN A CA 1
ATOM 2139 C C . GLN A 1 276 ? -5.744 8.866 16.477 1.00 84.19 276 GLN A C 1
ATOM 2141 O O . GLN A 1 276 ? -6.627 9.714 16.388 1.00 84.19 276 GLN A O 1
ATOM 2146 N N . THR A 1 277 ? -4.964 8.531 15.449 1.00 84.31 277 THR A N 1
ATOM 2147 C CA . THR A 1 277 ? -5.017 9.194 14.146 1.00 84.31 277 THR A CA 1
ATOM 2148 C C . THR A 1 277 ? -6.181 8.732 13.276 1.00 84.31 277 THR A C 1
ATOM 2150 O O . THR A 1 277 ? -6.469 9.396 12.290 1.00 84.31 277 THR A O 1
ATOM 2153 N N . GLY A 1 278 ? -6.868 7.635 13.613 1.00 90.94 278 GLY A N 1
ATOM 2154 C CA . GLY A 1 278 ? -7.975 7.084 12.826 1.00 90.94 278 GLY A CA 1
ATOM 2155 C C . GLY A 1 278 ? -7.855 5.579 12.586 1.00 90.94 278 GLY A C 1
ATOM 2156 O O . GLY A 1 278 ? -7.120 4.876 13.282 1.00 90.94 278 GLY A O 1
ATOM 2157 N N . THR A 1 279 ? -8.607 5.081 11.607 1.00 93.44 279 THR A N 1
ATOM 2158 C CA . THR A 1 279 ? -8.580 3.688 11.142 1.00 93.44 279 THR A CA 1
ATOM 2159 C C . THR A 1 279 ? -7.839 3.604 9.821 1.00 93.44 279 THR A C 1
ATOM 2161 O O . THR A 1 279 ? -7.953 4.504 9.004 1.00 93.44 279 THR A O 1
ATOM 2164 N N . GLY A 1 280 ? -7.095 2.537 9.566 1.00 94.75 280 GLY A N 1
ATOM 2165 C CA . GLY A 1 280 ? -6.441 2.378 8.274 1.00 94.75 280 GLY A CA 1
ATOM 2166 C C . GLY A 1 280 ? -5.831 1.005 8.075 1.00 94.75 280 GLY A C 1
ATOM 2167 O O . GLY A 1 280 ? -5.873 0.136 8.947 1.00 94.75 280 GLY A O 1
ATOM 2168 N N . MET A 1 281 ? -5.241 0.820 6.903 1.00 95.69 281 MET A N 1
ATOM 2169 C CA . MET A 1 281 ? -4.478 -0.370 6.557 1.00 95.69 281 MET A CA 1
ATOM 2170 C C . MET A 1 281 ? -3.027 0.023 6.322 1.00 95.69 281 MET A C 1
ATOM 2172 O O . MET A 1 281 ? -2.739 0.952 5.570 1.00 95.69 281 MET A O 1
ATOM 2176 N N . LYS A 1 282 ? -2.098 -0.686 6.966 1.00 93.38 282 LYS A N 1
ATOM 2177 C CA . LYS A 1 282 ? -0.668 -0.513 6.706 1.00 93.38 282 LYS A CA 1
ATOM 2178 C C . LYS A 1 282 ? -0.197 -1.644 5.808 1.00 93.38 282 LYS A C 1
ATOM 2180 O O . LYS A 1 282 ? -0.080 -2.777 6.263 1.00 93.38 282 LYS A O 1
ATOM 2185 N N . PHE A 1 283 ? 0.121 -1.331 4.561 1.00 95.62 283 PHE A N 1
ATOM 2186 C CA . PHE A 1 283 ? 0.769 -2.266 3.648 1.00 95.62 283 PHE A CA 1
ATOM 2187 C C . PHE A 1 283 ? 2.279 -2.035 3.641 1.00 95.62 283 PHE A C 1
ATOM 2189 O O . PHE A 1 283 ? 2.736 -0.900 3.515 1.00 95.62 283 PHE A O 1
ATOM 2196 N N . SER A 1 284 ? 3.041 -3.117 3.796 1.00 95.38 284 SER A N 1
ATOM 2197 C CA . SER A 1 284 ? 4.496 -3.125 3.642 1.00 95.38 284 SER A CA 1
ATOM 2198 C C . SER A 1 284 ? 4.855 -3.807 2.338 1.00 95.38 284 SER A C 1
ATOM 2200 O O . SER A 1 284 ? 4.322 -4.879 2.056 1.00 95.38 284 SER A O 1
ATOM 2202 N N . ALA A 1 285 ? 5.794 -3.243 1.588 1.00 95.88 285 ALA A N 1
ATOM 2203 C CA . ALA A 1 285 ? 6.420 -3.946 0.485 1.00 95.88 285 ALA A CA 1
ATOM 2204 C C . ALA A 1 285 ? 7.078 -5.230 1.014 1.00 95.88 285 ALA A C 1
ATOM 2206 O O . ALA A 1 285 ? 7.709 -5.228 2.077 1.00 95.88 285 ALA A O 1
ATOM 2207 N N . THR A 1 286 ? 6.913 -6.324 0.278 1.00 95.56 286 THR A N 1
ATOM 2208 C CA . THR A 1 286 ? 7.592 -7.607 0.515 1.00 95.56 286 THR A CA 1
ATOM 2209 C C . THR A 1 286 ? 8.482 -7.994 -0.662 1.00 95.56 286 THR A C 1
ATOM 2211 O O . THR A 1 286 ? 9.499 -8.660 -0.462 1.00 95.56 286 THR A O 1
ATOM 2214 N N . GLY A 1 287 ? 8.157 -7.517 -1.865 1.00 95.44 287 GLY A N 1
ATOM 2215 C CA . GLY A 1 287 ? 8.972 -7.642 -3.067 1.00 95.44 287 GLY A CA 1
ATOM 2216 C C . GLY A 1 287 ? 8.860 -6.393 -3.936 1.00 95.44 287 GLY A C 1
ATOM 2217 O O . GLY A 1 287 ? 7.771 -5.835 -4.072 1.00 95.44 287 GLY A O 1
ATOM 2218 N N . ILE A 1 288 ? 9.986 -5.948 -4.490 1.00 96.75 288 ILE A N 1
ATOM 2219 C CA . ILE A 1 288 ? 10.057 -4.845 -5.448 1.00 96.75 288 ILE A CA 1
ATOM 2220 C C . ILE A 1 288 ? 11.019 -5.252 -6.563 1.00 96.75 288 ILE A C 1
ATOM 2222 O O . ILE A 1 288 ? 12.216 -5.422 -6.319 1.00 96.75 288 ILE A O 1
ATOM 2226 N N . ASP A 1 289 ? 10.499 -5.368 -7.777 1.00 96.06 289 ASP A N 1
ATOM 2227 C CA . ASP A 1 289 ? 11.302 -5.518 -8.985 1.00 96.06 289 ASP A CA 1
ATOM 2228 C C . ASP A 1 289 ? 11.422 -4.159 -9.677 1.00 96.06 289 ASP A C 1
ATOM 2230 O O . ASP A 1 289 ? 10.420 -3.482 -9.900 1.00 96.06 289 ASP A O 1
ATOM 2234 N N . ILE A 1 290 ? 12.646 -3.751 -10.002 1.00 95.19 290 ILE A N 1
ATOM 2235 C CA . ILE A 1 290 ? 12.964 -2.483 -10.664 1.00 95.19 290 ILE A CA 1
ATOM 2236 C C . ILE A 1 290 ? 13.371 -2.779 -12.108 1.00 95.19 290 ILE A C 1
ATOM 2238 O O . ILE A 1 290 ? 14.310 -3.545 -12.347 1.00 95.19 290 ILE A O 1
ATOM 2242 N N . LEU A 1 291 ? 12.694 -2.147 -13.067 1.00 92.50 291 LEU A N 1
ATOM 2243 C CA . LEU A 1 291 ? 13.002 -2.251 -14.494 1.00 92.50 291 LEU A CA 1
ATOM 2244 C C . LEU A 1 291 ? 13.979 -1.134 -14.891 1.00 92.50 291 LEU A C 1
ATOM 2246 O O . LEU A 1 291 ? 13.577 0.003 -15.139 1.00 92.50 291 LEU A O 1
ATOM 2250 N N . THR A 1 292 ? 15.281 -1.426 -14.907 1.00 86.56 292 THR A N 1
ATOM 2251 C CA . THR A 1 292 ? 16.329 -0.387 -15.011 1.00 86.56 292 THR A CA 1
ATOM 2252 C C . THR A 1 292 ? 16.443 0.221 -16.403 1.00 86.56 292 THR A C 1
ATOM 2254 O O . THR A 1 292 ? 16.683 1.415 -16.532 1.00 86.56 292 THR A O 1
ATOM 2257 N N . ASN A 1 293 ? 16.152 -0.544 -17.454 1.00 82.12 293 ASN A N 1
ATOM 2258 C CA . ASN A 1 293 ? 16.144 -0.030 -18.825 1.00 82.12 293 ASN A CA 1
ATOM 2259 C C . ASN A 1 293 ? 14.917 0.838 -19.164 1.00 82.12 293 ASN A C 1
ATOM 2261 O O . ASN A 1 293 ? 14.795 1.291 -20.299 1.00 82.12 293 ASN A O 1
ATOM 2265 N N . LEU A 1 294 ? 14.010 1.039 -18.204 1.00 75.56 294 LEU A N 1
ATOM 2266 C CA . LEU A 1 294 ? 12.873 1.956 -18.293 1.00 75.56 294 LEU A CA 1
ATOM 2267 C C . LEU A 1 294 ? 13.083 3.210 -17.423 1.00 75.56 294 LEU A C 1
ATOM 2269 O O . LEU A 1 294 ? 12.153 3.988 -17.208 1.00 75.56 294 LEU A O 1
ATOM 2273 N N . GLN A 1 295 ? 14.304 3.432 -16.916 1.00 58.19 295 GLN A N 1
ATOM 2274 C CA . GLN A 1 295 ? 14.653 4.662 -16.212 1.00 58.19 295 GLN A CA 1
ATOM 2275 C C . GLN A 1 295 ? 14.749 5.846 -17.195 1.00 58.19 295 GLN A C 1
ATOM 2277 O O . GLN A 1 295 ? 15.782 6.058 -17.818 1.00 58.19 295 GLN A O 1
ATOM 2282 N N . GLN A 1 296 ? 13.663 6.630 -17.254 1.00 51.81 296 GLN A N 1
ATOM 2283 C CA . GLN A 1 296 ? 13.551 8.083 -17.513 1.00 51.81 296 GLN A CA 1
ATOM 2284 C C . GLN A 1 296 ? 12.565 8.541 -18.607 1.00 51.81 296 GLN A C 1
ATOM 2286 O O . GLN A 1 296 ? 12.598 8.130 -19.760 1.00 51.81 296 GLN A O 1
ATOM 2291 N N . THR A 1 297 ? 11.749 9.507 -18.152 1.00 40.03 297 THR A N 1
ATOM 2292 C CA . THR A 1 297 ? 11.009 10.586 -18.835 1.00 40.03 297 THR A CA 1
ATOM 2293 C C . THR A 1 297 ? 10.146 10.229 -20.046 1.00 40.03 297 THR A C 1
ATOM 2295 O O . THR A 1 297 ? 10.600 10.264 -21.183 1.00 40.03 297 THR A O 1
ATOM 2298 N N . ASN A 1 298 ? 8.846 10.091 -19.760 1.00 42.22 298 ASN A N 1
ATOM 2299 C CA . ASN A 1 298 ? 7.696 10.004 -20.672 1.00 42.22 298 ASN A CA 1
ATOM 2300 C C . ASN A 1 298 ? 7.424 8.600 -21.226 1.00 42.22 298 ASN A C 1
ATOM 2302 O O . ASN A 1 298 ? 7.989 8.212 -22.240 1.00 42.22 298 ASN A O 1
ATOM 2306 N N . ALA A 1 299 ? 6.483 7.869 -20.626 1.00 34.34 299 ALA A N 1
ATOM 2307 C CA . ALA A 1 299 ? 5.907 6.702 -21.287 1.00 34.34 299 ALA A CA 1
ATOM 2308 C C . ALA A 1 299 ? 4.429 6.520 -20.902 1.00 34.34 299 ALA A C 1
ATOM 2310 O O . ALA A 1 299 ? 4.129 6.493 -19.707 1.00 34.34 299 ALA A O 1
ATOM 2311 N N . PRO A 1 300 ? 3.514 6.392 -21.881 1.00 39.00 300 PRO A N 1
ATOM 2312 C CA . PRO A 1 300 ? 2.252 5.688 -21.700 1.00 39.00 300 PRO A CA 1
ATOM 2313 C C . PRO A 1 300 ? 2.462 4.158 -21.694 1.00 39.00 300 PRO A C 1
ATOM 2315 O O . PRO A 1 300 ? 3.502 3.660 -22.124 1.00 39.00 300 PRO A O 1
ATOM 2318 N N . GLU A 1 301 ? 1.452 3.457 -21.179 1.00 36.72 301 GLU A N 1
ATOM 2319 C CA . GLU A 1 301 ? 1.471 2.112 -20.575 1.00 36.72 301 GLU A CA 1
ATOM 2320 C C . GLU A 1 301 ? 1.709 0.921 -21.524 1.00 36.72 301 GLU A C 1
ATOM 2322 O O . GLU A 1 301 ? 1.577 1.014 -22.743 1.00 36.72 301 GLU A O 1
ATOM 2327 N N . THR A 1 302 ? 2.048 -0.239 -20.953 1.00 37.41 302 THR A N 1
ATOM 2328 C CA . THR A 1 302 ? 2.186 -1.517 -21.675 1.00 37.41 302 THR A CA 1
ATOM 2329 C C . THR A 1 302 ? 1.558 -2.644 -20.849 1.00 37.41 302 THR A C 1
ATOM 2331 O O . THR A 1 302 ? 1.662 -2.574 -19.631 1.00 37.41 302 THR A O 1
ATOM 2334 N N . ASP A 1 303 ? 0.928 -3.611 -21.537 1.00 35.28 303 ASP A N 1
ATOM 2335 C CA . ASP A 1 303 ? 0.193 -4.806 -21.060 1.00 35.28 303 ASP A CA 1
ATOM 2336 C C . ASP A 1 303 ? 0.947 -6.103 -21.415 1.00 35.28 303 ASP A C 1
ATOM 2338 O O . ASP A 1 303 ? 1.741 -6.171 -22.361 1.00 35.28 303 ASP A O 1
ATOM 2342 N N . TYR A 1 304 ? 0.728 -7.147 -20.623 1.00 46.75 304 TYR A N 1
ATOM 2343 C CA . TYR A 1 304 ? 1.763 -8.094 -20.285 1.00 46.75 304 TYR A CA 1
ATOM 2344 C C . TYR A 1 304 ? 1.270 -9.488 -19.841 1.00 46.75 304 TYR A C 1
ATOM 2346 O O . TYR A 1 304 ? 1.964 -10.274 -19.192 1.00 46.75 304 TYR A O 1
ATOM 2354 N N . SER A 1 305 ? 0.088 -9.883 -20.285 1.00 32.16 305 SER A N 1
ATOM 2355 C CA . SER A 1 305 ? -0.330 -11.285 -20.212 1.00 32.16 305 SER A CA 1
ATOM 2356 C C . SER A 1 305 ? 0.609 -12.235 -21.009 1.00 32.16 305 SER A C 1
ATOM 2358 O O . SER A 1 305 ? 0.874 -12.023 -22.190 1.00 32.16 305 SER A O 1
ATOM 2360 N N . GLY A 1 306 ? 1.111 -13.316 -20.375 1.00 43.03 306 GLY A N 1
ATOM 2361 C CA . GLY A 1 306 ? 1.699 -14.487 -21.073 1.00 43.03 306 GLY A CA 1
ATOM 2362 C C . GLY A 1 306 ? 3.226 -14.705 -21.043 1.00 43.03 306 GLY A C 1
ATOM 2363 O O . GLY A 1 306 ? 3.771 -15.247 -22.003 1.00 43.03 306 GLY A O 1
ATOM 2364 N N . VAL A 1 307 ? 3.941 -14.316 -19.983 1.00 46.16 307 VAL A N 1
ATOM 2365 C CA . VAL A 1 307 ? 5.420 -14.242 -20.007 1.00 46.16 307 VAL A CA 1
ATOM 2366 C C . VAL A 1 307 ? 6.184 -15.448 -19.475 1.00 46.16 307 VAL A C 1
ATOM 2368 O O . VAL A 1 307 ? 5.853 -16.018 -18.438 1.00 46.16 307 VAL A O 1
ATOM 2371 N N . GLU A 1 308 ? 7.291 -15.754 -20.165 1.00 48.28 308 GLU A N 1
ATOM 2372 C CA . GLU A 1 308 ? 8.283 -16.772 -19.821 1.00 48.28 308 GLU A CA 1
ATOM 2373 C C . GLU A 1 308 ? 9.681 -16.149 -19.612 1.00 48.28 308 GLU A C 1
ATOM 2375 O O . GLU A 1 308 ? 10.122 -15.273 -20.363 1.00 48.28 308 GLU A O 1
ATOM 2380 N N . PHE A 1 309 ? 10.394 -16.600 -18.577 1.00 48.44 309 PHE A N 1
ATOM 2381 C CA . PHE A 1 309 ? 11.662 -16.016 -18.124 1.00 48.44 309 PHE A CA 1
ATOM 2382 C C . PHE A 1 309 ? 12.882 -16.657 -18.811 1.00 48.44 309 PHE A C 1
ATOM 2384 O O . PHE A 1 309 ? 13.011 -17.880 -18.844 1.00 48.44 309 PHE A O 1
ATOM 2391 N N . LEU A 1 310 ? 13.822 -15.839 -19.311 1.00 50.47 310 LEU A N 1
ATOM 2392 C CA . LEU A 1 310 ? 15.048 -16.312 -19.975 1.00 50.47 310 LEU A CA 1
ATOM 2393 C C . LEU A 1 310 ? 16.253 -16.419 -19.030 1.00 50.47 310 LEU A C 1
ATOM 2395 O O . LEU A 1 310 ? 16.416 -15.657 -18.080 1.00 50.47 310 LEU A O 1
ATOM 2399 N N . ASN A 1 311 ? 17.169 -17.333 -19.362 1.00 59.53 311 ASN A N 1
ATOM 2400 C CA . ASN A 1 311 ? 18.347 -17.661 -18.558 1.00 59.53 311 ASN A CA 1
ATOM 2401 C C . ASN A 1 311 ? 19.584 -16.793 -18.895 1.00 59.53 311 ASN A C 1
ATOM 2403 O O . ASN A 1 311 ? 20.686 -17.318 -19.041 1.00 59.53 311 ASN A O 1
ATOM 2407 N N . VAL A 1 312 ? 19.406 -15.476 -19.049 1.00 59.88 312 VAL A N 1
ATOM 2408 C CA . VAL A 1 312 ? 20.484 -14.522 -19.392 1.00 59.88 312 VAL A CA 1
ATOM 2409 C C . VAL A 1 312 ? 20.641 -13.488 -18.281 1.00 59.88 312 VAL A C 1
ATOM 2411 O O . VAL A 1 312 ? 19.650 -12.984 -17.756 1.00 59.88 312 VAL A O 1
ATOM 2414 N N . GLU A 1 313 ? 21.880 -13.185 -17.904 1.00 53.25 313 GLU A N 1
ATOM 2415 C CA . GLU A 1 313 ? 22.207 -12.266 -16.812 1.00 53.25 313 GLU A CA 1
ATOM 2416 C C . GLU A 1 313 ? 21.921 -10.799 -17.180 1.00 53.25 313 GLU A C 1
ATOM 2418 O O . GLU A 1 313 ? 22.145 -10.378 -18.317 1.00 53.25 313 GLU A O 1
ATOM 2423 N N . THR A 1 314 ? 21.383 -10.024 -16.231 1.00 51.91 314 THR A N 1
ATOM 2424 C CA . THR A 1 314 ? 21.156 -8.582 -16.423 1.00 51.91 314 THR A CA 1
ATOM 2425 C C . THR A 1 314 ? 22.505 -7.861 -16.426 1.00 51.91 314 THR A C 1
ATOM 2427 O O . THR A 1 314 ? 23.229 -7.988 -15.437 1.00 51.91 314 THR A O 1
ATOM 2430 N N . PRO A 1 315 ? 22.868 -7.116 -17.487 1.00 64.75 315 PRO A N 1
ATOM 2431 C CA . PRO A 1 315 ? 24.088 -6.316 -17.466 1.00 64.75 315 PRO A CA 1
ATOM 2432 C C . PRO A 1 315 ? 23.985 -5.248 -16.368 1.00 64.75 315 PRO A C 1
ATOM 2434 O O . PRO A 1 315 ? 22.926 -4.656 -16.182 1.00 64.75 315 PRO A O 1
ATOM 2437 N N . MET A 1 316 ? 25.068 -5.008 -15.624 1.00 52.41 316 MET A N 1
ATOM 2438 C CA . MET A 1 316 ? 25.126 -3.855 -14.723 1.00 52.41 316 MET A CA 1
ATOM 2439 C C . MET A 1 316 ? 25.247 -2.588 -15.571 1.00 52.41 316 MET A C 1
ATOM 2441 O O . MET A 1 316 ? 26.182 -2.478 -16.364 1.00 52.41 316 MET A O 1
ATOM 2445 N N . ASP A 1 317 ? 24.328 -1.637 -15.410 1.00 63.78 317 ASP A N 1
ATOM 2446 C CA . ASP A 1 317 ? 24.496 -0.318 -16.011 1.00 63.78 317 ASP A CA 1
ATOM 2447 C C . ASP A 1 317 ? 25.737 0.343 -15.391 1.00 63.78 317 ASP A C 1
ATOM 2449 O O . ASP A 1 317 ? 25.844 0.472 -14.168 1.00 63.78 317 ASP A O 1
ATOM 2453 N N . ASN A 1 318 ? 26.696 0.752 -16.231 1.00 48.12 318 ASN A N 1
ATOM 2454 C CA . ASN A 1 318 ? 27.729 1.699 -15.824 1.00 48.12 318 ASN A CA 1
ATOM 2455 C C . ASN A 1 318 ? 26.996 2.977 -15.421 1.00 48.12 318 ASN A C 1
ATOM 2457 O O . ASN A 1 318 ? 26.608 3.750 -16.296 1.00 48.12 318 ASN A O 1
ATOM 2461 N N . GLN A 1 319 ? 26.770 3.181 -14.121 1.00 43.97 319 GLN A N 1
ATOM 2462 C CA . GLN A 1 319 ? 26.256 4.446 -13.615 1.00 43.97 319 GLN A CA 1
ATOM 2463 C C . GLN A 1 319 ? 27.147 5.561 -14.181 1.00 43.97 319 GLN A C 1
ATOM 2465 O O . GLN A 1 319 ? 28.344 5.589 -13.870 1.00 43.97 319 GLN A O 1
ATOM 2470 N N . PRO A 1 320 ? 26.612 6.502 -14.982 1.00 42.41 320 PRO A N 1
ATOM 2471 C CA . PRO A 1 320 ? 27.229 7.813 -15.018 1.00 42.41 320 PRO A CA 1
ATOM 2472 C C . PRO A 1 320 ? 27.320 8.273 -13.557 1.00 42.41 320 PRO A C 1
ATOM 2474 O O . PRO A 1 320 ? 26.394 7.982 -12.787 1.00 42.41 320 PRO A O 1
ATOM 2477 N N . PRO A 1 321 ? 28.411 8.941 -13.137 1.00 37.44 321 PRO A N 1
ATOM 2478 C CA . PRO A 1 321 ? 28.445 9.531 -11.808 1.00 37.44 321 PRO A CA 1
ATOM 2479 C C . PRO A 1 321 ? 27.136 10.302 -11.608 1.00 37.44 321 PRO A C 1
ATOM 2481 O O . PRO A 1 321 ? 26.680 10.947 -12.563 1.00 37.44 321 PRO A O 1
ATOM 2484 N N . PRO A 1 322 ? 26.498 10.197 -10.425 1.00 41.00 322 PRO A N 1
ATOM 2485 C CA . PRO A 1 322 ? 25.308 10.985 -10.152 1.00 41.00 322 PRO A CA 1
ATOM 2486 C C . PRO A 1 322 ? 25.637 12.425 -10.548 1.00 41.00 322 PRO A C 1
ATOM 2488 O O . PRO A 1 322 ? 26.757 12.860 -10.244 1.00 41.00 322 PRO A O 1
ATOM 2491 N N . PRO A 1 323 ? 24.748 13.136 -11.273 1.00 34.91 323 PRO A N 1
ATOM 2492 C CA . PRO A 1 323 ? 24.977 14.542 -11.550 1.00 34.91 323 PRO A CA 1
ATOM 2493 C C . PRO A 1 323 ? 25.359 15.164 -10.216 1.00 34.91 323 PRO A C 1
ATOM 2495 O O . PRO A 1 323 ? 24.623 15.024 -9.234 1.00 34.91 323 PRO A O 1
ATOM 2498 N N . SER A 1 324 ? 26.581 15.705 -10.163 1.00 39.06 324 SER A N 1
ATOM 2499 C CA . SER A 1 324 ? 27.081 16.426 -9.002 1.00 39.06 324 SER A CA 1
ATOM 2500 C C . SER A 1 324 ? 25.937 17.286 -8.521 1.00 39.06 324 SER A C 1
ATOM 2502 O O . SER A 1 324 ? 25.342 17.964 -9.361 1.00 39.06 324 SER A O 1
ATOM 2504 N N . ALA A 1 325 ? 25.603 17.179 -7.235 1.00 37.25 325 ALA A N 1
ATOM 2505 C CA . ALA A 1 325 ? 24.556 17.952 -6.600 1.00 37.25 325 ALA A CA 1
ATOM 2506 C C . ALA A 1 325 ? 24.789 19.438 -6.894 1.00 37.25 325 ALA A C 1
ATOM 2508 O O . ALA A 1 325 ? 25.450 20.152 -6.145 1.00 37.25 325 ALA A O 1
ATOM 2509 N N . HIS A 1 326 ? 24.255 19.893 -8.020 1.00 32.34 326 HIS A N 1
ATOM 2510 C CA . HIS A 1 326 ? 23.803 21.241 -8.166 1.00 32.34 326 HIS A CA 1
ATOM 2511 C C . HIS A 1 326 ? 22.612 21.291 -7.226 1.00 32.34 326 HIS A C 1
ATOM 2513 O O . HIS A 1 326 ? 21.520 20.801 -7.513 1.00 32.34 326 HIS A O 1
ATOM 2519 N N . ALA A 1 327 ? 22.915 21.803 -6.035 1.00 40.19 327 ALA A N 1
ATOM 2520 C CA . ALA A 1 327 ? 22.019 22.710 -5.358 1.00 40.19 327 ALA A CA 1
ATOM 2521 C C . ALA A 1 327 ? 21.290 23.575 -6.401 1.00 40.19 327 ALA A C 1
ATOM 2523 O O . ALA A 1 327 ? 21.877 23.944 -7.420 1.00 40.19 327 ALA A O 1
ATOM 2524 N N . ASP A 1 328 ? 20.031 23.870 -6.10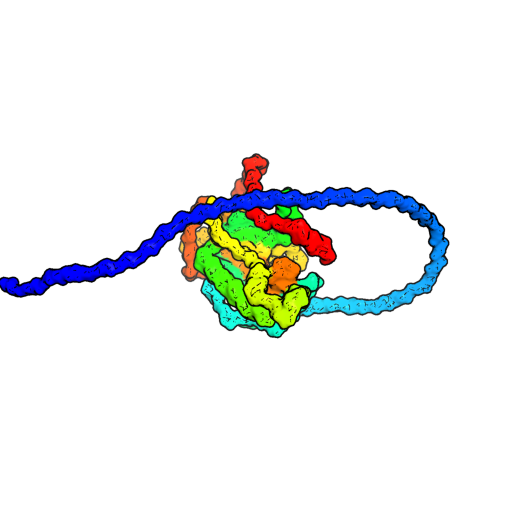3 1.00 36.28 328 ASP A N 1
ATOM 2525 C CA . ASP A 1 328 ? 19.136 24.752 -6.856 1.00 36.28 328 ASP A CA 1
ATOM 2526 C C . ASP A 1 328 ? 18.216 24.035 -7.856 1.00 36.28 328 ASP A C 1
ATOM 2528 O O . ASP A 1 328 ? 18.315 24.152 -9.074 1.00 36.28 328 ASP A O 1
ATOM 2532 N N . ALA A 1 329 ? 17.229 23.332 -7.306 1.00 35.03 329 ALA A N 1
ATOM 2533 C CA . ALA A 1 329 ? 15.928 23.977 -7.137 1.00 35.03 329 ALA A CA 1
ATOM 2534 C C . ALA A 1 329 ? 15.121 23.196 -6.100 1.00 35.03 329 ALA A C 1
ATOM 2536 O O . ALA A 1 329 ? 14.553 22.139 -6.385 1.00 35.03 329 ALA A O 1
ATOM 2537 N N . ASP A 1 330 ? 15.085 23.748 -4.890 1.00 41.31 330 ASP A N 1
ATOM 2538 C CA . ASP A 1 330 ? 13.989 23.557 -3.957 1.00 41.31 330 ASP A CA 1
ATOM 2539 C C . ASP A 1 330 ? 12.667 23.742 -4.713 1.00 41.31 330 ASP A C 1
ATOM 2541 O O . ASP A 1 330 ? 12.228 24.853 -5.010 1.00 41.31 330 ASP A O 1
ATOM 2545 N N . HIS A 1 331 ? 12.027 22.632 -5.056 1.00 37.62 331 HIS A N 1
ATOM 2546 C CA . HIS A 1 331 ? 10.579 22.608 -5.093 1.00 37.62 331 HIS A CA 1
ATOM 2547 C C . HIS A 1 331 ? 10.136 21.939 -3.804 1.00 37.62 331 HIS A C 1
ATOM 2549 O O . HIS A 1 331 ? 9.839 20.744 -3.743 1.00 37.62 331 HIS A O 1
ATOM 2555 N N . ASP A 1 332 ? 10.196 22.762 -2.757 1.00 44.19 332 ASP A N 1
ATOM 2556 C CA . ASP A 1 332 ? 9.286 22.713 -1.628 1.00 44.19 332 ASP A CA 1
ATOM 2557 C C . ASP A 1 332 ? 7.858 22.778 -2.181 1.00 44.19 332 ASP A C 1
ATOM 2559 O O . ASP A 1 332 ? 7.259 23.833 -2.358 1.00 44.19 332 ASP A O 1
ATOM 2563 N N . ASP A 1 333 ? 7.360 21.621 -2.593 1.00 41.38 333 ASP A N 1
ATOM 2564 C CA . ASP A 1 333 ? 5.950 21.412 -2.858 1.00 41.38 333 ASP A CA 1
ATOM 2565 C C . ASP A 1 333 ? 5.504 20.310 -1.907 1.00 41.38 333 ASP A C 1
ATOM 2567 O O . ASP A 1 333 ? 5.209 19.168 -2.281 1.00 41.38 333 ASP A O 1
ATOM 2571 N N . GLY A 1 334 ? 5.553 20.675 -0.623 1.00 37.00 334 GLY A N 1
ATOM 2572 C CA . GLY A 1 334 ? 4.745 20.065 0.406 1.00 37.00 334 GLY A CA 1
ATOM 2573 C C . GLY A 1 334 ? 3.302 20.025 -0.078 1.00 37.00 334 GLY A C 1
ATOM 2574 O O . GLY A 1 334 ? 2.553 20.991 0.033 1.00 37.00 334 GLY A O 1
ATOM 2575 N N . GLY A 1 335 ? 2.889 18.864 -0.584 1.00 37.16 335 GLY A N 1
ATOM 2576 C CA . GLY A 1 335 ? 1.523 18.423 -0.363 1.00 37.16 335 GLY A CA 1
ATOM 2577 C C . GLY A 1 335 ? 1.351 18.354 1.147 1.00 37.16 335 GLY A C 1
ATOM 2578 O O . GLY A 1 335 ? 1.771 17.374 1.759 1.00 37.16 335 GLY A O 1
ATOM 2579 N N . GLU A 1 336 ? 0.868 19.456 1.723 1.00 37.91 336 GLU A N 1
ATOM 2580 C CA . GLU A 1 336 ? 0.611 19.652 3.142 1.00 37.91 336 GLU A CA 1
ATOM 2581 C C . GLU A 1 336 ? -0.221 18.490 3.695 1.00 37.91 336 GLU A C 1
ATOM 2583 O O . GLU A 1 336 ? -1.445 18.510 3.672 1.00 37.91 336 GLU A O 1
ATOM 2588 N N . ASP A 1 337 ? 0.458 17.503 4.267 1.00 47.47 337 ASP A N 1
ATOM 2589 C CA . ASP A 1 337 ? 0.049 16.973 5.558 1.00 47.47 337 ASP A CA 1
ATOM 2590 C C . ASP A 1 337 ? 0.823 17.785 6.606 1.00 47.47 337 ASP A C 1
ATOM 2592 O O . ASP A 1 337 ? 1.782 17.306 7.222 1.00 47.47 337 ASP A O 1
ATOM 2596 N N . THR A 1 338 ? 0.451 19.057 6.785 1.00 36.53 338 THR A N 1
ATOM 2597 C CA . THR A 1 338 ? 0.771 19.754 8.029 1.00 36.53 338 THR A CA 1
ATOM 2598 C C . THR A 1 338 ? 0.009 19.024 9.128 1.00 36.53 338 THR A C 1
ATOM 2600 O O . THR A 1 338 ? -1.177 19.249 9.360 1.00 36.53 338 THR A O 1
ATOM 2603 N N . TYR A 1 339 ? 0.684 18.084 9.794 1.00 47.06 339 TYR A N 1
ATOM 2604 C CA . TYR A 1 339 ? 0.180 17.552 11.051 1.00 47.06 339 TYR A CA 1
ATOM 2605 C C . TYR A 1 339 ? -0.009 18.748 11.979 1.00 47.06 339 TYR A C 1
ATOM 2607 O O . TYR A 1 339 ? 0.922 19.531 12.181 1.00 47.06 339 TYR A O 1
ATOM 2615 N N . THR A 1 340 ? -1.215 18.934 12.511 1.00 50.97 340 THR A N 1
ATOM 2616 C CA . THR A 1 340 ? -1.438 20.026 13.460 1.00 50.97 340 THR A CA 1
ATOM 2617 C C . THR A 1 340 ? -0.494 19.846 14.648 1.00 50.97 340 THR A C 1
ATOM 2619 O O . THR A 1 340 ? -0.116 18.720 14.980 1.00 50.97 340 THR A O 1
ATOM 2622 N N . GLN A 1 341 ? -0.108 20.933 15.321 1.00 43.25 341 GLN A N 1
ATOM 2623 C CA . GLN A 1 341 ? 0.717 20.842 16.534 1.00 43.25 341 GLN A CA 1
ATOM 2624 C C . GLN A 1 341 ? 0.127 19.837 17.543 1.00 43.25 341 GLN A C 1
ATOM 2626 O O . GLN A 1 341 ? 0.865 19.069 18.143 1.00 43.25 341 GLN A O 1
ATOM 2631 N N . GLU A 1 342 ? -1.205 19.726 17.622 1.00 42.59 342 GLU A N 1
ATOM 2632 C CA . GLU A 1 342 ? -1.895 18.701 18.419 1.00 42.59 342 GLU A CA 1
ATOM 2633 C C . GLU A 1 342 ? -1.631 17.255 17.952 1.00 42.59 342 GLU A C 1
ATOM 2635 O O . GLU A 1 342 ? -1.504 16.357 18.782 1.00 42.59 342 GLU A O 1
ATOM 2640 N N . GLN A 1 343 ? -1.533 17.003 16.643 1.00 48.62 343 GLN A N 1
ATOM 2641 C CA . GLN A 1 343 ? -1.160 15.693 16.093 1.00 48.62 343 GLN A CA 1
ATOM 2642 C C . GLN A 1 343 ? 0.331 15.382 16.298 1.00 48.62 343 GLN A C 1
ATOM 2644 O O . GLN A 1 343 ? 0.689 14.216 16.463 1.00 48.62 343 GLN A O 1
ATOM 2649 N N . MET A 1 344 ? 1.190 16.407 16.323 1.00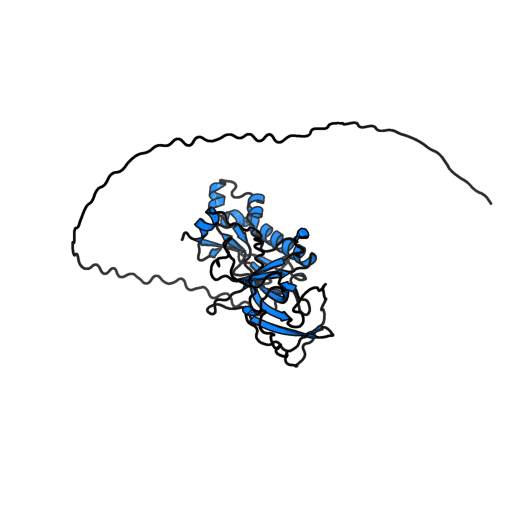 53.12 344 MET A N 1
ATOM 2650 C CA . MET A 1 344 ? 2.621 16.267 16.614 1.00 53.12 344 MET A CA 1
ATOM 2651 C C . MET A 1 344 ? 2.878 16.000 18.105 1.00 53.12 344 MET A C 1
ATOM 2653 O O . MET A 1 344 ? 3.635 15.090 18.448 1.00 53.12 344 MET A O 1
ATOM 2657 N N . ASP A 1 345 ? 2.183 16.709 18.992 1.00 41.12 345 ASP A N 1
ATOM 2658 C CA . ASP A 1 345 ? 2.292 16.536 20.444 1.00 41.12 345 ASP A CA 1
ATOM 2659 C C . ASP A 1 345 ? 1.755 15.160 20.892 1.00 41.12 345 ASP A C 1
ATOM 2661 O O . ASP A 1 345 ? 2.294 14.545 21.815 1.00 41.12 345 ASP A O 1
ATOM 2665 N N . ALA A 1 346 ? 0.756 14.615 20.186 1.00 44.16 346 ALA A N 1
ATOM 2666 C CA . ALA A 1 346 ? 0.243 13.261 20.408 1.00 44.16 346 ALA A CA 1
ATOM 2667 C C . ALA A 1 346 ? 1.220 12.142 19.985 1.00 44.16 346 ALA A C 1
ATOM 2669 O O . ALA A 1 346 ? 1.123 11.027 20.492 1.00 44.16 346 ALA A O 1
ATOM 2670 N N . ALA A 1 347 ? 2.163 12.421 19.078 1.00 40.38 347 ALA A N 1
ATOM 2671 C CA . ALA A 1 347 ? 3.140 11.445 18.587 1.00 40.38 347 ALA A CA 1
ATOM 2672 C C . ALA A 1 347 ? 4.434 11.391 19.422 1.00 40.38 347 ALA A C 1
ATOM 2674 O O . ALA A 1 347 ? 5.163 10.402 19.358 1.00 40.38 347 ALA A O 1
ATOM 2675 N N . ILE A 1 348 ? 4.728 12.443 20.193 1.00 40.25 348 ILE A N 1
ATOM 2676 C CA . ILE A 1 348 ? 5.935 12.551 21.034 1.00 40.25 348 ILE A CA 1
ATOM 2677 C C . ILE A 1 348 ? 5.618 12.223 22.510 1.00 40.25 348 ILE A C 1
ATOM 2679 O O . ILE A 1 348 ? 6.516 11.893 23.289 1.00 40.25 348 ILE A O 1
ATOM 2683 N N . GLY A 1 349 ? 4.341 12.244 22.903 1.00 33.84 349 GLY A N 1
ATOM 2684 C CA . GLY A 1 349 ? 3.885 11.885 24.244 1.00 33.84 349 GLY A CA 1
ATOM 2685 C C . GLY A 1 349 ? 3.532 10.402 24.422 1.00 33.84 349 GLY A C 1
ATOM 2686 O O . GLY A 1 349 ? 2.385 10.030 24.189 1.00 33.84 349 GLY A O 1
ATOM 2687 N N . HIS A 1 350 ? 4.486 9.650 24.992 1.00 34.91 350 HIS A N 1
ATOM 2688 C CA . HIS A 1 350 ? 4.392 8.314 25.628 1.00 34.91 350 HIS A CA 1
ATOM 2689 C C . HIS A 1 350 ? 4.657 7.058 24.790 1.00 34.91 350 HIS A C 1
ATOM 2691 O O . HIS A 1 350 ? 3.822 6.680 23.942 1.00 34.91 350 HIS A O 1
#

Radius of gyration: 29.69 Å; chains: 1; bounding box: 79×62×115 Å

pLDDT: mean 72.13, std 25.87, range [29.62, 98.44]

Sequence (350 aa):
MLISGRRWQRGSDARATCLNDTSVSVLHSSRPRNFANSERGNEHQKRETRSARMSSLSLKRSPTTAAANEPVPKLGKRSPVPLMQLDFEKLEFGTKVEQGSQGDRFVRLNYEGSRLEIALKTLPDWARAPFSAGPPKTADGNALGTAWGMAAEMTMEEYEKWAAFEAYVVKKLQPMRNELFPGDAKKAGKGGIPENAFQLKFNSKLVAPNPDKGYAPNLRVFVETDPTKQMPKIQKMHLREGNKCTRPIKGDVNDLVRGAAVVMVISLVRGVYAGQTGTGMKFSATGIDILTNLQQTNAPETDYSGVEFLNVETPMDNQPPPPSAHADADHDDGGEDTYTQEQMDAAIGH

Foldseek 3Di:
DDDDDDDDDDDDDDDDDDDDDDDDDDDDDDDDDDDDDDDDDDDDDDDDDDDDDDDDDPDPDDPPPDPPPDPDPCFPDDDAAELVRDDLVQKDWAPDWDADPVRKIFIFIAGNRHFHKYWPDDAPWWFFWQFAWDADAALVRHGDDDKIKTKTFDDPVSLVSVVVNLVSQLVVCLVVQCVNPVPQQVVVPPVGADSVNQSVLEDAQWAPADVVVPGGIIGMAIADDPPVDQGAFEWEWAQDPPREIADTDGDDSNQRGGGWIKTWMWTWDRHWIRDPSGIYTHIHTRYIYTHVVRRDDDDDTDDHPDDDYDHHHGDDPPDDPDPPDPDDDPPSPPPDPPPDVVSVVVVVDD